Protein AF-A0A7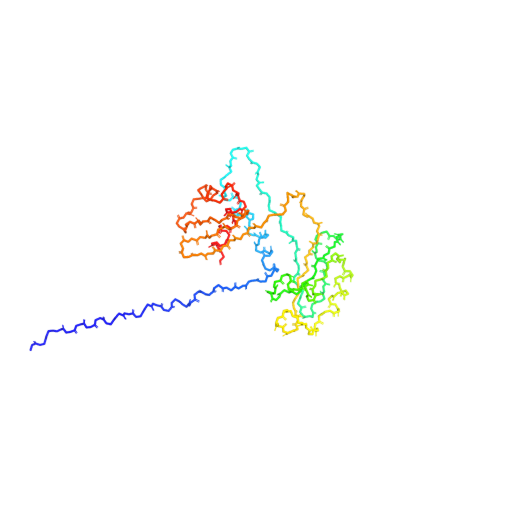R9ZWG0-F1 (afdb_monomer)

Structure (mmCIF, N/CA/C/O backbone):
data_AF-A0A7R9ZWG0-F1
#
_entry.id   AF-A0A7R9ZWG0-F1
#
loop_
_atom_site.group_PDB
_atom_site.id
_atom_site.type_symbol
_atom_site.label_atom_id
_atom_site.label_alt_id
_atom_site.label_comp_id
_atom_site.label_asym_id
_atom_site.label_entity_id
_atom_site.label_seq_id
_atom_site.pdbx_PDB_ins_code
_atom_site.Cartn_x
_atom_site.Cartn_y
_atom_site.Cartn_z
_atom_site.occupancy
_atom_site.B_iso_or_equiv
_atom_site.auth_seq_id
_atom_site.auth_comp_id
_atom_site.auth_asym_id
_atom_site.auth_atom_id
_atom_site.pdbx_PDB_model_num
ATOM 1 N N . LYS A 1 1 ? 19.937 -67.468 -20.397 1.00 43.00 1 LYS A N 1
ATOM 2 C CA . LYS A 1 1 ? 20.816 -66.304 -20.665 1.00 43.00 1 LYS A CA 1
ATOM 3 C C . LYS A 1 1 ? 19.899 -65.103 -20.774 1.00 43.00 1 LYS A C 1
ATOM 5 O O . LYS A 1 1 ? 19.452 -64.768 -21.861 1.00 43.00 1 LYS A O 1
ATOM 10 N N . ASP A 1 2 ? 19.556 -64.575 -19.610 1.00 42.09 2 ASP A N 1
ATOM 11 C CA . ASP A 1 2 ? 18.727 -63.395 -19.420 1.00 42.09 2 ASP A CA 1
ATOM 12 C C . ASP A 1 2 ? 19.541 -62.150 -19.767 1.00 42.09 2 ASP A C 1
ATOM 14 O O . ASP A 1 2 ? 20.680 -62.008 -19.320 1.00 42.09 2 ASP A O 1
ATOM 18 N N . LEU A 1 3 ? 18.978 -61.269 -20.590 1.00 41.22 3 LEU A N 1
ATOM 19 C CA . LEU A 1 3 ? 19.559 -59.968 -20.904 1.00 41.22 3 LEU A CA 1
ATOM 20 C C . LEU A 1 3 ? 18.495 -58.889 -20.671 1.00 41.22 3 LEU A C 1
ATOM 22 O O . LEU A 1 3 ? 17.628 -58.656 -21.503 1.00 41.22 3 LEU A O 1
ATOM 26 N N . PHE A 1 4 ? 18.600 -58.295 -19.481 1.00 42.25 4 PHE A N 1
ATOM 27 C CA . PHE A 1 4 ? 18.289 -56.915 -19.098 1.00 42.25 4 PHE A CA 1
ATOM 28 C C . PHE A 1 4 ? 16.973 -56.288 -19.583 1.00 42.25 4 PHE A C 1
ATOM 30 O O . PHE A 1 4 ? 16.920 -55.586 -20.589 1.00 42.25 4 PHE A O 1
ATOM 37 N N . ALA A 1 5 ? 15.951 -56.395 -18.731 1.00 43.38 5 ALA A N 1
ATOM 38 C CA . ALA A 1 5 ? 14.972 -55.330 -18.557 1.00 43.38 5 ALA A CA 1
ATOM 39 C C . ALA A 1 5 ? 15.539 -54.314 -17.550 1.00 43.38 5 ALA A C 1
ATOM 41 O O . ALA A 1 5 ? 15.645 -54.609 -16.362 1.00 43.38 5 ALA A O 1
ATOM 42 N N . THR A 1 6 ? 15.909 -53.121 -18.008 1.00 42.53 6 THR A N 1
ATOM 43 C CA . THR A 1 6 ? 16.099 -51.959 -17.131 1.00 42.53 6 THR A CA 1
ATOM 44 C C . THR A 1 6 ? 14.905 -51.038 -17.321 1.00 42.53 6 THR A C 1
ATOM 46 O O . THR A 1 6 ? 14.912 -50.174 -18.196 1.00 42.53 6 THR A O 1
ATOM 49 N N . SER A 1 7 ? 13.852 -51.241 -16.524 1.00 40.88 7 SER A N 1
ATOM 50 C CA . SER A 1 7 ? 12.838 -50.208 -16.336 1.00 40.88 7 SER A CA 1
ATOM 51 C C . SER A 1 7 ? 13.451 -49.116 -15.462 1.00 40.88 7 SER A C 1
ATOM 53 O O . SER A 1 7 ? 13.502 -49.236 -14.239 1.00 40.88 7 SER A O 1
ATOM 55 N N . SER A 1 8 ? 13.954 -48.055 -16.080 1.00 45.69 8 SER A N 1
ATOM 56 C CA . SER A 1 8 ? 14.138 -46.793 -15.375 1.00 45.69 8 SER A CA 1
ATOM 57 C C . SER A 1 8 ? 12.746 -46.214 -15.142 1.00 45.69 8 SER A C 1
ATOM 59 O O . SER A 1 8 ? 12.155 -45.606 -16.035 1.00 45.69 8 SER A O 1
ATOM 61 N N . THR A 1 9 ? 12.187 -46.474 -13.963 1.00 48.38 9 THR A N 1
ATOM 62 C CA . THR A 1 9 ? 11.073 -45.691 -13.431 1.00 48.38 9 THR A CA 1
ATOM 63 C C . THR A 1 9 ? 11.511 -44.225 -13.479 1.00 48.38 9 THR A C 1
ATOM 65 O O . THR A 1 9 ? 12.601 -43.939 -12.980 1.00 48.38 9 THR A O 1
ATOM 68 N N . PRO A 1 10 ? 10.757 -43.303 -14.101 1.00 50.53 10 PRO A N 1
ATOM 69 C CA . PRO A 1 10 ? 11.101 -41.893 -14.013 1.00 50.53 10 PRO A CA 1
ATOM 70 C C . PRO A 1 10 ? 11.096 -41.515 -12.532 1.00 50.53 10 PRO A C 1
ATOM 72 O O . PRO A 1 10 ? 10.088 -41.710 -11.847 1.00 50.53 10 PRO A O 1
ATOM 75 N N . GLU A 1 11 ? 12.243 -41.053 -12.030 1.00 51.12 11 GLU A N 1
ATOM 76 C CA . GLU A 1 11 ? 12.319 -40.441 -10.709 1.00 51.12 11 GLU A CA 1
ATOM 77 C C . GLU A 1 11 ? 11.264 -39.340 -10.661 1.00 51.12 11 GLU A C 1
ATOM 79 O O . GLU A 1 11 ? 11.184 -38.494 -11.558 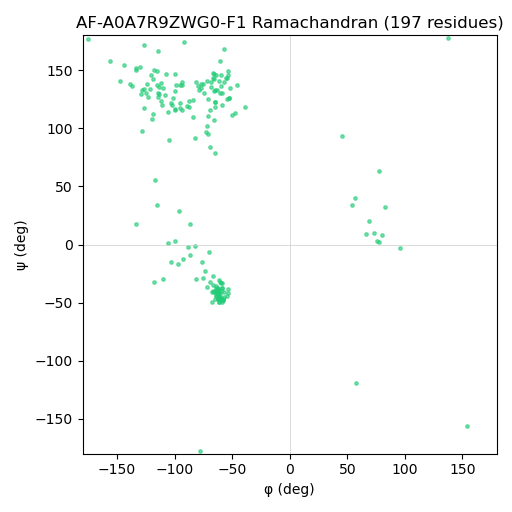1.00 51.12 11 GLU A O 1
ATOM 84 N N . ALA A 1 12 ? 10.403 -39.399 -9.645 1.00 58.12 12 ALA A N 1
ATOM 85 C CA . ALA A 1 12 ? 9.491 -38.309 -9.366 1.00 58.12 12 ALA A CA 1
ATOM 86 C C . ALA A 1 12 ? 10.320 -37.016 -9.278 1.00 58.12 12 ALA A C 1
ATOM 88 O O . ALA A 1 12 ? 11.391 -37.039 -8.658 1.00 58.12 12 ALA A O 1
ATOM 89 N N . PRO A 1 13 ? 9.877 -35.913 -9.906 1.00 59.19 13 PRO A N 1
ATOM 90 C CA . PRO A 1 13 ? 10.574 -34.646 -9.766 1.00 59.19 13 PRO A CA 1
ATOM 91 C C . PRO A 1 13 ? 10.728 -34.328 -8.271 1.00 59.19 13 PRO A C 1
ATOM 93 O O . PRO A 1 13 ? 9.850 -34.705 -7.484 1.00 59.19 13 PRO A O 1
ATOM 96 N N . PRO A 1 14 ? 11.832 -33.679 -7.861 1.00 56.34 14 PRO A N 1
ATOM 97 C CA . PRO A 1 14 ? 12.037 -33.348 -6.461 1.00 56.34 14 PRO A CA 1
ATOM 98 C C . PRO A 1 14 ? 10.829 -32.563 -5.948 1.00 56.34 14 PRO A C 1
ATOM 100 O O . PRO A 1 14 ? 10.268 -31.751 -6.687 1.00 56.34 14 PRO A O 1
ATOM 103 N N . ASP A 1 15 ? 10.441 -32.801 -4.696 1.00 59.47 15 ASP A N 1
ATOM 104 C CA . ASP A 1 15 ? 9.451 -31.992 -3.985 1.00 59.47 15 ASP A CA 1
ATOM 105 C C . ASP A 1 15 ? 10.024 -30.582 -3.790 1.00 59.47 15 ASP A C 1
ATOM 107 O 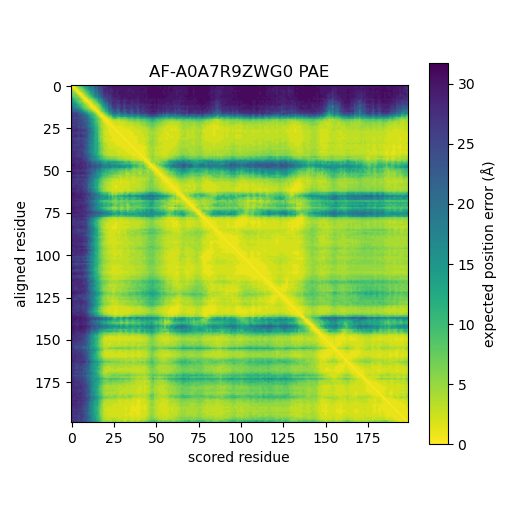O . ASP A 1 15 ? 10.588 -30.229 -2.754 1.00 59.47 15 ASP A O 1
ATOM 111 N N . TRP A 1 16 ? 9.975 -29.779 -4.852 1.00 53.84 16 TRP A N 1
ATOM 112 C CA . TRP A 1 16 ? 10.109 -28.338 -4.778 1.00 53.84 16 TRP A CA 1
ATOM 113 C C . TRP A 1 16 ? 8.842 -27.874 -4.083 1.00 53.84 16 TRP A C 1
ATOM 115 O O . TRP A 1 16 ? 7.852 -27.583 -4.755 1.00 53.84 16 TRP A O 1
ATOM 125 N N . GLY A 1 17 ? 8.855 -27.916 -2.745 1.00 54.31 17 GLY A N 1
ATOM 126 C CA . GLY A 1 17 ? 7.721 -27.537 -1.914 1.00 54.31 17 GLY A CA 1
ATOM 127 C C . GLY A 1 17 ? 7.043 -26.324 -2.532 1.00 54.31 17 GLY A C 1
ATOM 128 O O . GLY A 1 17 ? 7.707 -25.316 -2.779 1.00 54.31 17 GLY A O 1
ATOM 129 N N . ALA A 1 18 ? 5.774 -26.490 -2.914 1.00 60.28 18 ALA A N 1
ATOM 130 C CA . ALA A 1 18 ? 5.083 -25.557 -3.790 1.00 60.28 18 ALA A CA 1
ATOM 131 C C . ALA A 1 18 ? 5.307 -24.118 -3.307 1.00 60.28 18 ALA A C 1
ATOM 133 O O . ALA A 1 18 ? 4.857 -23.748 -2.219 1.00 60.28 18 ALA A O 1
ATOM 134 N N . MET A 1 19 ? 6.031 -23.316 -4.095 1.00 63.34 19 MET A N 1
ATOM 135 C CA . MET A 1 19 ? 6.189 -21.899 -3.791 1.00 63.34 19 MET A CA 1
ATOM 136 C C . MET A 1 19 ? 4.812 -21.254 -3.926 1.00 63.34 19 MET A C 1
ATOM 138 O O . MET A 1 19 ? 4.273 -21.128 -5.024 1.00 63.34 19 MET A O 1
ATOM 142 N N . ALA A 1 20 ? 4.217 -20.909 -2.789 1.00 78.81 20 ALA A N 1
ATOM 143 C CA . ALA A 1 20 ? 2.935 -20.233 -2.726 1.00 78.81 20 ALA A CA 1
ATOM 144 C C . ALA A 1 20 ? 3.174 -18.752 -2.437 1.00 78.81 20 ALA A C 1
ATOM 146 O O . ALA A 1 20 ? 3.733 -18.405 -1.394 1.00 78.81 20 ALA A O 1
ATOM 147 N N . VAL A 1 21 ? 2.720 -17.889 -3.345 1.00 84.19 21 VAL A N 1
ATOM 148 C CA . VAL A 1 21 ? 2.654 -16.445 -3.103 1.00 84.19 21 VAL A CA 1
ATOM 149 C C . VAL A 1 21 ? 1.627 -16.195 -2.002 1.00 84.19 21 VAL A C 1
ATOM 151 O O . VAL A 1 21 ? 0.526 -16.750 -2.034 1.00 84.19 21 VAL A O 1
ATOM 154 N N . ARG A 1 22 ? 1.993 -15.381 -1.010 1.00 88.50 22 ARG A N 1
ATOM 155 C CA . ARG A 1 22 ? 1.111 -14.991 0.093 1.00 88.50 22 ARG A CA 1
ATOM 156 C C . ARG A 1 22 ? 0.910 -13.489 0.078 1.00 88.50 22 ARG A C 1
ATOM 158 O O . ARG A 1 22 ? 1.838 -12.737 -0.202 1.00 88.50 22 ARG A O 1
ATOM 165 N N . GLU A 1 23 ? -0.306 -13.073 0.396 1.00 89.81 23 GLU A N 1
ATOM 166 C CA . GLU A 1 23 ? -0.620 -11.664 0.587 1.00 89.81 23 GLU A CA 1
ATOM 167 C C . GLU A 1 23 ? 0.104 -11.106 1.819 1.00 89.81 23 GLU A C 1
ATOM 169 O O . GLU A 1 23 ? 0.334 -11.814 2.805 1.00 89.81 23 GLU A O 1
ATOM 174 N N . VAL A 1 24 ? 0.454 -9.824 1.748 1.00 92.19 24 VAL A N 1
ATOM 175 C CA . VAL A 1 24 ? 1.144 -9.082 2.806 1.00 92.19 24 VAL A CA 1
ATOM 176 C C . VAL A 1 24 ? 0.274 -7.930 3.290 1.00 92.19 24 VAL A C 1
ATOM 178 O O . VAL A 1 24 ? -0.535 -7.385 2.537 1.00 92.19 24 VAL A O 1
ATOM 181 N N . SER A 1 25 ? 0.438 -7.565 4.561 1.00 93.19 25 SER A N 1
ATOM 182 C CA . SER A 1 25 ? -0.328 -6.491 5.194 1.00 93.19 25 SER A CA 1
ATOM 183 C C . SER A 1 25 ? -0.114 -5.145 4.488 1.00 93.19 25 SER A C 1
ATOM 185 O O . SER A 1 25 ? 0.895 -4.916 3.810 1.00 93.19 25 SER A O 1
ATOM 187 N N . GLY A 1 26 ? -1.058 -4.220 4.649 1.00 92.00 26 GLY A N 1
ATOM 188 C CA . GLY A 1 26 ? -0.920 -2.855 4.156 1.00 92.00 26 GLY A CA 1
ATOM 189 C C . GLY A 1 26 ? 0.250 -2.126 4.816 1.00 92.00 26 GLY A C 1
ATOM 190 O O . GLY A 1 26 ? 0.975 -1.406 4.129 1.00 92.00 26 GLY A O 1
ATOM 191 N N . HIS A 1 27 ? 0.476 -2.340 6.116 1.00 93.56 27 HIS A N 1
ATOM 192 C CA . HIS A 1 27 ? 1.637 -1.801 6.821 1.00 93.56 27 HIS A CA 1
ATOM 193 C C . HIS A 1 27 ? 2.959 -2.320 6.239 1.00 93.56 27 HIS A C 1
ATOM 195 O O . HIS A 1 27 ? 3.838 -1.520 5.911 1.00 93.56 27 HIS A O 1
ATOM 201 N N . ASP A 1 28 ? 3.093 -3.637 6.047 1.00 93.44 28 ASP A N 1
ATOM 202 C CA . ASP A 1 28 ? 4.303 -4.221 5.459 1.00 93.44 28 ASP A CA 1
ATOM 203 C C . ASP A 1 28 ? 4.506 -3.774 4.018 1.00 93.44 28 ASP A C 1
ATOM 205 O O . ASP A 1 28 ? 5.633 -3.487 3.630 1.00 93.44 28 ASP A O 1
ATOM 209 N N . SER A 1 29 ? 3.430 -3.643 3.243 1.00 92.88 29 SER A N 1
ATOM 210 C CA . SER A 1 29 ? 3.499 -3.127 1.874 1.00 92.88 29 SER A CA 1
ATOM 211 C C . SER A 1 29 ? 4.106 -1.721 1.839 1.00 92.88 29 SER A C 1
ATOM 213 O O . SER A 1 29 ? 5.025 -1.458 1.065 1.00 92.88 29 SER A O 1
ATOM 215 N N . LEU A 1 30 ? 3.640 -0.816 2.709 1.00 92.75 30 LEU A N 1
ATOM 216 C CA . LEU A 1 30 ? 4.183 0.542 2.815 1.00 92.75 30 LEU A CA 1
ATOM 217 C C . LEU A 1 30 ? 5.641 0.542 3.284 1.00 92.75 30 LEU A C 1
ATOM 219 O O . LEU A 1 30 ? 6.456 1.289 2.741 1.00 92.75 30 LEU A O 1
ATOM 223 N N . ARG A 1 31 ? 5.979 -0.311 4.258 1.00 92.56 31 ARG A N 1
ATOM 224 C CA . ARG A 1 31 ? 7.349 -0.473 4.753 1.00 92.56 31 ARG A CA 1
ATOM 225 C C . ARG A 1 31 ? 8.285 -0.962 3.646 1.00 92.56 31 ARG A C 1
ATOM 227 O O . ARG A 1 31 ? 9.306 -0.333 3.413 1.00 92.56 31 ARG A O 1
ATOM 234 N N . ILE A 1 32 ? 7.912 -2.017 2.921 1.00 93.81 32 ILE A N 1
ATOM 235 C CA . ILE A 1 32 ? 8.697 -2.576 1.811 1.00 93.81 32 ILE A CA 1
ATOM 236 C C . ILE A 1 32 ? 8.941 -1.517 0.732 1.00 93.81 32 ILE A C 1
ATOM 238 O O . ILE A 1 32 ? 10.075 -1.338 0.289 1.00 93.81 32 ILE A O 1
ATOM 242 N N . LEU A 1 33 ? 7.897 -0.783 0.331 1.00 93.12 33 LEU A N 1
ATOM 243 C CA . LEU A 1 33 ? 8.028 0.282 -0.665 1.00 93.12 33 LEU A CA 1
ATOM 244 C C . LEU A 1 33 ? 8.981 1.382 -0.193 1.00 93.12 33 LEU A C 1
ATOM 246 O O . LEU A 1 33 ? 9.853 1.800 -0.949 1.00 93.12 33 LEU A O 1
ATOM 250 N N . ARG A 1 34 ? 8.838 1.840 1.051 1.00 91.25 34 ARG A N 1
ATOM 251 C CA . ARG A 1 34 ? 9.689 2.890 1.620 1.00 91.25 34 ARG A CA 1
ATOM 252 C C . ARG A 1 34 ? 11.151 2.454 1.737 1.00 91.25 34 ARG A C 1
ATOM 254 O O . ARG A 1 34 ? 12.035 3.236 1.403 1.00 91.25 34 ARG A O 1
ATOM 261 N N . ASP A 1 35 ? 11.389 1.229 2.197 1.00 91.75 35 ASP A N 1
ATOM 262 C CA . ASP A 1 35 ? 12.724 0.744 2.550 1.00 91.75 35 ASP A CA 1
ATOM 263 C C . ASP A 1 35 ? 13.524 0.286 1.316 1.00 91.75 35 ASP A C 1
ATOM 265 O O . ASP A 1 35 ? 14.750 0.386 1.314 1.00 91.75 35 ASP A O 1
ATOM 269 N N . HIS A 1 36 ? 12.854 -0.200 0.260 1.00 93.44 36 HIS A N 1
ATOM 270 C CA . HIS A 1 36 ? 13.527 -0.850 -0.874 1.00 93.44 36 HIS A CA 1
ATOM 271 C C . HIS A 1 36 ? 13.356 -0.150 -2.226 1.00 93.44 36 HIS A C 1
ATOM 273 O O . HIS A 1 36 ? 14.273 -0.200 -3.047 1.00 93.44 36 HIS A O 1
ATOM 279 N N . LEU A 1 37 ? 12.224 0.515 -2.494 1.00 92.69 37 LEU A N 1
ATOM 280 C CA . LEU A 1 37 ? 11.986 1.129 -3.809 1.00 92.69 37 LEU A CA 1
ATOM 281 C C . LEU A 1 37 ? 13.044 2.184 -4.202 1.00 92.69 37 LEU A C 1
ATOM 283 O O . LEU A 1 37 ? 13.428 2.197 -5.375 1.00 92.69 37 LEU A O 1
ATOM 287 N N . PRO A 1 38 ? 13.573 3.026 -3.283 1.00 91.50 38 PRO A N 1
ATOM 288 C CA . PRO A 1 38 ? 14.643 3.969 -3.619 1.00 91.50 38 PRO A CA 1
ATOM 289 C C . PRO A 1 38 ? 15.894 3.294 -4.199 1.00 91.50 38 PRO A C 1
ATOM 291 O O . PRO A 1 38 ? 16.438 3.772 -5.190 1.00 91.50 38 PRO A O 1
ATOM 294 N N . THR A 1 39 ? 16.303 2.142 -3.657 1.00 91.00 39 THR A N 1
ATOM 295 C CA . THR A 1 39 ? 17.472 1.395 -4.147 1.00 91.00 39 THR A CA 1
ATOM 296 C C . THR A 1 39 ? 17.282 0.915 -5.584 1.00 91.00 39 THR A C 1
ATOM 298 O O . THR A 1 39 ? 18.207 0.998 -6.388 1.00 91.00 39 THR A O 1
ATOM 301 N N . PHE A 1 40 ? 16.084 0.448 -5.945 1.00 90.56 40 PHE A N 1
ATOM 302 C CA . PHE A 1 40 ? 15.803 0.031 -7.322 1.00 90.56 40 PHE A CA 1
ATOM 303 C C . PHE A 1 40 ? 15.762 1.209 -8.295 1.00 90.56 40 PHE A C 1
ATOM 305 O O . PHE A 1 40 ? 16.176 1.062 -9.440 1.00 90.56 40 PHE A O 1
ATOM 312 N N . LEU A 1 41 ? 15.325 2.391 -7.853 1.00 90.19 41 LEU A N 1
ATOM 313 C CA . LEU A 1 41 ? 15.375 3.598 -8.681 1.00 90.19 41 LEU A CA 1
ATOM 314 C C . LEU A 1 41 ? 16.804 4.062 -8.965 1.00 90.19 41 LEU A C 1
ATOM 316 O O . LEU A 1 41 ? 17.081 4.543 -10.061 1.00 90.19 41 LEU A O 1
ATOM 320 N N . GLU A 1 42 ? 17.719 3.901 -8.012 1.00 87.69 42 GLU A N 1
ATOM 321 C CA . GLU A 1 42 ? 19.135 4.235 -8.200 1.00 87.69 42 GLU A CA 1
ATOM 322 C C . GLU A 1 42 ? 19.834 3.332 -9.224 1.00 87.69 42 GLU A C 1
ATOM 324 O O . GLU A 1 42 ? 20.785 3.770 -9.871 1.00 87.69 42 GLU A O 1
ATOM 329 N N . GLN A 1 43 ? 19.353 2.098 -9.400 1.00 83.81 43 GLN A N 1
ATOM 330 C CA . GLN A 1 43 ? 19.893 1.135 -10.366 1.00 83.81 43 GLN A CA 1
ATOM 331 C C . GLN A 1 43 ? 19.476 1.430 -11.813 1.00 83.81 43 GLN A C 1
ATOM 333 O O . GLN A 1 43 ? 20.062 0.875 -12.745 1.00 83.81 43 GLN A O 1
ATOM 338 N N . LEU A 1 44 ? 18.468 2.280 -12.027 1.00 85.81 44 LEU A N 1
ATOM 339 C CA . LEU A 1 44 ? 17.994 2.593 -13.369 1.00 85.81 44 LEU A CA 1
ATOM 340 C C . LEU A 1 44 ? 18.911 3.617 -14.061 1.00 85.81 44 LEU A C 1
ATOM 342 O O . LEU A 1 44 ? 19.291 4.628 -13.461 1.00 85.81 44 LEU A O 1
ATOM 346 N N . PRO A 1 45 ? 19.248 3.405 -15.346 1.00 79.56 45 PRO A N 1
ATOM 347 C CA . PRO A 1 45 ? 20.069 4.328 -16.106 1.00 79.56 45 PRO A CA 1
ATOM 348 C C . PRO A 1 45 ? 19.330 5.652 -16.271 1.00 79.56 45 PRO A C 1
ATOM 350 O O . PRO A 1 45 ? 18.224 5.722 -16.816 1.00 79.56 45 PRO A O 1
ATOM 353 N N . ARG A 1 46 ? 19.973 6.725 -15.816 1.00 73.75 46 ARG A N 1
ATOM 354 C CA . ARG A 1 46 ? 19.445 8.081 -15.946 1.00 73.75 46 ARG A CA 1
ATOM 355 C C . ARG A 1 46 ? 19.605 8.548 -17.385 1.00 73.75 46 ARG A C 1
ATOM 357 O O . ARG A 1 46 ? 20.641 8.322 -18.003 1.00 73.75 46 ARG A O 1
ATOM 364 N N . ALA A 1 47 ? 18.581 9.207 -17.917 1.00 67.44 47 ALA A N 1
ATOM 365 C CA . ALA A 1 47 ? 18.782 10.015 -19.113 1.00 67.44 47 ALA A CA 1
ATOM 366 C C . ALA A 1 47 ? 19.697 11.202 -18.765 1.00 67.44 47 ALA A C 1
ATOM 368 O O . ALA A 1 47 ? 19.605 11.749 -17.662 1.00 67.44 47 ALA A O 1
ATOM 369 N N . ASP A 1 48 ? 20.570 11.598 -19.691 1.00 69.88 48 ASP A N 1
ATOM 370 C CA . ASP A 1 48 ? 21.483 12.722 -19.479 1.00 69.88 48 ASP A CA 1
ATOM 371 C C . ASP A 1 48 ? 20.708 13.989 -19.087 1.00 69.88 48 ASP A C 1
ATOM 373 O O . ASP A 1 48 ? 19.775 14.411 -19.771 1.00 69.88 48 ASP A O 1
ATOM 377 N N . GLY A 1 49 ? 21.082 14.589 -17.953 1.00 65.31 49 GLY A N 1
ATOM 378 C CA . GLY A 1 49 ? 20.452 15.807 -17.434 1.00 65.31 49 GLY A CA 1
ATOM 379 C C . GLY A 1 49 ? 19.094 15.617 -16.743 1.00 65.31 49 GLY A C 1
ATOM 380 O O . GLY A 1 49 ? 18.514 16.608 -16.301 1.00 65.31 49 GLY A O 1
ATOM 381 N N . ALA A 1 50 ? 18.585 14.387 -16.606 1.00 73.62 50 ALA A N 1
ATOM 382 C CA . ALA A 1 50 ? 17.353 14.125 -15.862 1.00 73.62 50 ALA A CA 1
ATOM 383 C C . ALA A 1 50 ? 17.582 14.165 -14.340 1.00 73.62 50 ALA A C 1
ATOM 385 O O . ALA A 1 50 ? 18.563 13.625 -13.820 1.00 73.62 50 ALA A O 1
ATOM 386 N N . ALA A 1 51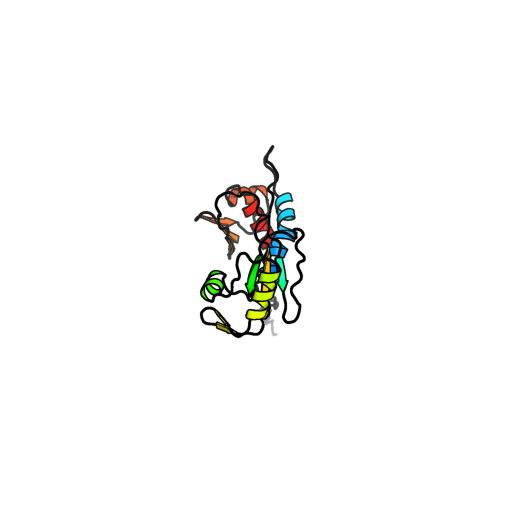 ? 16.649 14.788 -13.612 1.00 73.12 51 ALA A N 1
ATOM 387 C CA . ALA A 1 51 ? 16.619 14.725 -12.154 1.00 73.12 51 ALA A CA 1
ATOM 388 C C . ALA A 1 51 ? 16.332 13.289 -11.687 1.00 73.12 51 ALA A C 1
ATOM 390 O O . ALA A 1 51 ? 15.587 12.557 -12.338 1.00 73.12 51 ALA A O 1
ATOM 391 N N . ALA A 1 52 ? 16.909 12.890 -10.552 1.00 73.19 52 ALA A N 1
ATOM 392 C CA . ALA A 1 52 ? 16.619 11.585 -9.971 1.00 73.19 52 ALA A CA 1
ATOM 393 C C . ALA A 1 52 ? 15.139 11.521 -9.540 1.00 73.19 52 ALA A C 1
ATOM 395 O O . ALA A 1 52 ? 14.672 12.456 -8.880 1.00 73.19 52 ALA A O 1
ATOM 396 N N . PRO A 1 53 ? 14.402 10.449 -9.881 1.00 76.12 53 PRO A N 1
ATOM 397 C CA . PRO A 1 53 ? 13.046 10.268 -9.388 1.00 76.12 53 PRO A CA 1
ATOM 398 C C . PRO A 1 53 ? 13.070 10.135 -7.864 1.00 76.12 53 PRO A C 1
ATOM 400 O O . PRO A 1 53 ? 13.856 9.373 -7.303 1.00 76.12 53 PRO A O 1
ATOM 403 N N . THR A 1 54 ? 12.192 10.868 -7.191 1.00 76.56 54 THR A N 1
ATOM 404 C CA . THR A 1 54 ? 11.959 10.726 -5.756 1.00 76.56 54 THR A CA 1
ATOM 405 C C . THR A 1 54 ? 10.713 9.887 -5.522 1.00 76.56 54 THR A C 1
ATOM 407 O O . THR A 1 54 ? 9.660 10.112 -6.119 1.00 76.56 54 THR A O 1
ATOM 410 N N . VAL A 1 55 ? 10.833 8.901 -4.636 1.00 83.00 55 VAL A N 1
ATOM 411 C CA . VAL A 1 55 ? 9.692 8.141 -4.128 1.00 83.00 55 VAL A CA 1
ATOM 412 C C . VAL A 1 55 ? 9.287 8.699 -2.787 1.00 83.00 55 VAL A C 1
ATOM 414 O O . VAL A 1 55 ? 10.117 8.971 -1.924 1.00 83.00 55 VAL A O 1
ATOM 417 N N . TRP A 1 56 ? 7.981 8.823 -2.622 1.00 85.56 56 TRP A N 1
ATOM 418 C CA . TRP A 1 56 ? 7.365 9.116 -1.350 1.00 85.56 56 TRP A CA 1
ATOM 419 C C . TRP A 1 56 ? 6.368 8.006 -1.030 1.00 85.56 56 TRP A C 1
ATOM 421 O O . TRP A 1 56 ? 5.496 7.693 -1.843 1.00 85.56 56 TRP A O 1
ATOM 431 N N . ALA A 1 57 ? 6.503 7.424 0.156 1.00 87.94 57 ALA A N 1
ATOM 432 C CA . ALA A 1 57 ? 5.532 6.521 0.751 1.00 87.94 57 ALA A CA 1
ATOM 433 C C . ALA A 1 57 ? 5.150 7.091 2.125 1.00 87.94 57 ALA A C 1
ATOM 435 O O . ALA A 1 57 ? 6.036 7.581 2.830 1.00 87.94 57 ALA A O 1
ATOM 436 N N . PRO A 1 58 ? 3.863 7.063 2.509 1.00 88.50 58 PRO A N 1
ATOM 437 C CA . PRO A 1 58 ? 3.444 7.583 3.801 1.00 88.50 58 PRO A CA 1
ATOM 438 C C . PRO A 1 58 ? 4.061 6.777 4.947 1.00 88.50 58 PRO A C 1
ATOM 440 O O . PRO A 1 58 ? 4.215 5.554 4.859 1.00 88.50 58 PRO A O 1
ATOM 443 N N . GLU A 1 59 ? 4.365 7.458 6.051 1.00 90.19 59 GLU A N 1
ATOM 444 C CA . GLU A 1 59 ? 4.694 6.777 7.297 1.00 90.19 59 GLU A CA 1
ATOM 445 C C . GLU A 1 59 ? 3.468 6.024 7.820 1.00 90.19 59 GLU A C 1
ATOM 447 O O . GLU A 1 59 ? 2.325 6.482 7.713 1.00 90.19 59 GLU A O 1
ATOM 452 N N . SER A 1 60 ? 3.706 4.848 8.395 1.00 91.62 60 SER A N 1
ATOM 453 C CA . SER A 1 60 ? 2.654 4.059 9.022 1.00 91.62 60 SER A CA 1
ATOM 454 C C . SER A 1 60 ? 3.152 3.332 10.262 1.00 91.62 60 SER A C 1
ATOM 456 O O . SER A 1 60 ? 4.338 3.018 10.383 1.00 91.62 60 SER A O 1
ATOM 458 N N . VAL A 1 61 ? 2.219 3.051 11.166 1.00 92.31 61 VAL A N 1
ATOM 459 C CA . VAL A 1 61 ? 2.442 2.327 12.418 1.00 92.31 61 VAL A CA 1
ATOM 460 C C . VAL A 1 61 ? 1.421 1.203 12.519 1.00 92.31 61 VAL A C 1
ATOM 462 O O . VAL A 1 61 ? 0.218 1.433 12.370 1.00 92.31 61 VAL A O 1
ATOM 465 N N . ALA A 1 62 ? 1.900 -0.009 12.791 1.00 92.56 62 ALA A N 1
ATOM 466 C CA . ALA A 1 62 ? 1.044 -1.130 13.150 1.00 92.56 62 ALA A CA 1
ATOM 467 C C . ALA A 1 62 ? 0.628 -1.032 14.623 1.00 92.56 62 ALA A C 1
ATOM 469 O O . ALA A 1 62 ? 1.458 -0.834 15.511 1.00 92.56 62 ALA A O 1
ATOM 470 N N . VAL A 1 63 ? -0.663 -1.214 14.885 1.00 92.69 63 VAL A N 1
ATOM 471 C CA . VAL A 1 63 ? -1.252 -1.223 16.225 1.00 92.69 63 VAL A CA 1
ATOM 472 C C . VAL A 1 63 ? -1.878 -2.591 16.465 1.00 92.69 63 VAL A C 1
ATOM 474 O O . VAL A 1 63 ? -2.849 -2.969 15.809 1.00 92.69 63 VAL A O 1
ATOM 477 N N . GLY A 1 64 ? -1.285 -3.345 17.391 1.00 87.12 64 GLY A N 1
ATOM 478 C CA . GLY A 1 64 ? -1.723 -4.691 17.758 1.00 87.12 64 GLY A CA 1
ATOM 479 C C . GLY A 1 64 ? -2.711 -4.724 18.930 1.00 87.12 64 GLY A C 1
ATOM 480 O O . GLY A 1 64 ? -2.959 -3.705 19.585 1.00 87.12 64 GLY A O 1
ATOM 481 N N . PRO A 1 65 ? -3.248 -5.913 19.252 1.00 72.56 65 PRO A N 1
ATOM 482 C CA . PRO A 1 65 ? -4.215 -6.072 20.326 1.00 72.56 65 PRO A CA 1
ATOM 483 C C . PRO A 1 65 ? -3.516 -5.878 21.679 1.00 72.56 65 PRO A C 1
ATOM 485 O O . PRO A 1 65 ? -2.693 -6.691 22.091 1.00 72.56 65 PRO A O 1
ATOM 488 N N . GLY A 1 66 ? -3.832 -4.783 22.373 1.00 72.25 66 GLY A N 1
ATOM 489 C CA . GLY A 1 66 ? -3.303 -4.482 23.710 1.00 72.25 66 GLY A CA 1
ATOM 490 C C . GLY A 1 66 ? -2.081 -3.560 23.748 1.00 72.25 66 GLY A C 1
ATOM 491 O O . GLY A 1 66 ? -1.665 -3.170 24.837 1.00 72.25 66 GLY A O 1
ATOM 492 N N . ALA A 1 67 ? -1.543 -3.154 22.595 1.00 76.81 67 ALA A N 1
ATOM 493 C CA . ALA A 1 67 ? -0.571 -2.068 22.532 1.00 76.81 67 ALA A CA 1
ATOM 494 C C . ALA A 1 67 ? -1.327 -0.732 22.414 1.00 76.81 67 ALA A C 1
ATOM 496 O O . ALA A 1 67 ? -2.065 -0.551 21.442 1.00 76.81 67 ALA A O 1
ATOM 497 N N . PRO A 1 68 ? -1.199 0.205 23.375 1.00 79.88 68 PRO A N 1
ATOM 498 C CA . PRO A 1 68 ? -1.757 1.536 23.189 1.00 79.88 68 PRO A CA 1
ATOM 499 C C . PRO A 1 68 ? -1.083 2.193 21.984 1.00 79.88 68 PRO A C 1
ATOM 501 O O . PRO A 1 68 ? 0.125 2.053 21.783 1.00 79.88 68 PRO A O 1
ATOM 504 N N . PHE A 1 69 ? -1.866 2.912 21.183 1.00 86.06 69 PHE A N 1
ATOM 505 C CA . PHE A 1 69 ? -1.305 3.736 20.122 1.00 86.06 69 PHE A CA 1
ATOM 506 C C . PHE A 1 69 ? -0.361 4.779 20.729 1.00 86.06 69 PHE A C 1
ATOM 508 O O . PHE A 1 69 ? -0.672 5.396 21.749 1.00 86.06 69 PHE A O 1
ATOM 515 N N . SER A 1 70 ? 0.795 4.954 20.098 1.00 83.81 70 SER A N 1
ATOM 516 C CA . SER A 1 70 ? 1.763 5.987 20.436 1.00 83.81 70 SER A CA 1
ATOM 517 C C . SER A 1 70 ? 2.108 6.747 19.168 1.00 83.81 70 SER A C 1
ATOM 519 O O . SER A 1 70 ? 2.372 6.136 18.130 1.00 83.81 70 SER A O 1
ATOM 521 N N . TRP A 1 71 ? 2.098 8.076 19.247 1.00 82.25 71 TRP A N 1
ATOM 522 C CA . TRP A 1 71 ? 2.487 8.916 18.127 1.00 82.25 71 TRP A CA 1
ATOM 523 C C . TRP A 1 71 ? 3.999 8.851 17.909 1.00 82.25 71 TRP A C 1
ATOM 525 O O . TRP A 1 71 ? 4.782 9.478 18.625 1.00 82.25 71 TRP A O 1
ATOM 535 N N . THR A 1 72 ? 4.416 8.080 16.908 1.00 83.06 72 THR A N 1
ATOM 536 C CA . THR A 1 72 ? 5.830 7.923 16.534 1.00 83.06 72 THR A CA 1
ATOM 537 C C . THR A 1 72 ? 6.195 8.658 15.249 1.00 83.06 72 THR A C 1
ATOM 539 O O . THR A 1 72 ? 7.339 8.559 14.814 1.00 83.06 72 THR A O 1
ATOM 542 N N . PHE A 1 73 ? 5.244 9.360 14.626 1.00 83.19 73 PHE A N 1
ATOM 543 C CA . PHE A 1 73 ? 5.496 10.097 13.391 1.00 83.19 73 PHE A CA 1
ATOM 544 C C . PHE A 1 73 ? 6.426 11.283 13.650 1.00 83.19 73 PHE A C 1
ATOM 546 O O . PHE A 1 73 ? 6.318 11.954 14.683 1.00 83.19 73 PHE A O 1
ATOM 553 N N . ALA A 1 74 ? 7.354 11.523 12.719 1.00 75.12 74 ALA A N 1
ATOM 554 C CA . ALA A 1 74 ? 8.364 12.570 12.866 1.00 75.12 74 ALA A CA 1
ATOM 555 C C . ALA A 1 74 ? 7.735 13.970 12.956 1.00 75.12 74 ALA A C 1
ATOM 557 O O . ALA A 1 74 ? 8.175 14.790 13.768 1.00 75.12 74 ALA A O 1
ATOM 558 N N . ASP A 1 75 ? 6.679 14.221 12.174 1.00 71.31 75 ASP A N 1
ATOM 559 C CA . ASP A 1 75 ? 5.828 15.391 12.370 1.00 71.31 75 ASP A CA 1
ATOM 560 C C . ASP A 1 75 ? 4.760 15.104 13.435 1.00 71.31 75 ASP A C 1
ATOM 562 O O . ASP A 1 75 ? 3.990 14.143 13.356 1.00 71.31 75 ASP A O 1
ATOM 566 N N . LYS A 1 76 ? 4.741 15.956 14.462 1.00 70.06 76 LYS A N 1
ATOM 567 C CA . LYS A 1 76 ? 3.759 15.925 15.553 1.00 70.06 76 LYS A CA 1
ATOM 568 C C . LYS A 1 76 ? 2.488 16.701 15.219 1.00 70.06 76 LYS A C 1
ATOM 570 O O . LYS A 1 76 ? 1.529 16.646 15.982 1.00 70.06 76 LYS A O 1
ATOM 575 N N . ALA A 1 77 ? 2.487 17.438 14.114 1.00 68.94 77 ALA A N 1
ATOM 576 C CA . ALA A 1 77 ? 1.302 18.023 13.525 1.00 68.94 77 ALA A CA 1
ATOM 577 C C . ALA A 1 77 ? 0.821 17.143 12.360 1.00 68.94 77 ALA A C 1
ATOM 579 O O . ALA A 1 77 ? 1.604 16.503 11.664 1.00 68.94 77 ALA A O 1
ATOM 580 N N . GLY A 1 78 ? -0.492 17.092 12.155 1.00 81.56 78 GLY A N 1
ATOM 581 C CA . GLY A 1 78 ? -1.086 16.381 11.027 1.00 81.56 78 GLY A CA 1
ATOM 582 C C . GLY A 1 78 ? -2.311 15.573 11.411 1.00 81.56 78 GLY A C 1
ATOM 583 O O . GLY A 1 78 ? -2.725 15.529 12.570 1.00 81.56 78 GLY A O 1
ATOM 584 N N . THR A 1 79 ? -2.898 14.946 10.401 1.00 90.62 79 THR A N 1
ATOM 585 C CA . THR A 1 79 ? -3.996 14.004 10.586 1.00 90.62 79 THR A CA 1
ATOM 586 C C . THR A 1 79 ? -3.556 12.606 10.184 1.00 90.62 79 THR A C 1
ATOM 588 O O . THR A 1 79 ? -2.501 12.430 9.587 1.00 90.62 79 THR A O 1
ATOM 591 N N . CYS A 1 80 ? -4.327 11.595 10.547 1.00 93.31 80 CYS A N 1
ATOM 592 C CA . CYS A 1 80 ? -4.066 10.202 10.247 1.00 93.31 80 CYS A CA 1
ATOM 593 C C . CYS A 1 80 ? -5.327 9.520 9.731 1.00 93.31 80 CYS A C 1
ATOM 595 O O . CYS A 1 80 ? -6.450 9.814 10.160 1.00 93.31 80 CYS A O 1
ATOM 597 N N . THR A 1 81 ? -5.099 8.519 8.890 1.00 94.81 81 THR A N 1
ATOM 598 C CA . THR A 1 81 ? -6.090 7.522 8.518 1.00 94.81 81 THR A CA 1
ATOM 599 C C . THR A 1 81 ? -5.823 6.235 9.298 1.00 94.81 81 THR A C 1
ATOM 601 O O . THR A 1 81 ? -4.718 5.696 9.258 1.00 94.81 81 THR A O 1
ATOM 604 N N . VAL A 1 82 ? -6.833 5.716 9.996 1.00 95.88 82 VAL A N 1
ATOM 605 C CA . VAL A 1 82 ? -6.780 4.443 10.731 1.00 95.88 82 VAL A CA 1
ATOM 606 C C . VAL A 1 82 ? -7.744 3.435 10.118 1.00 95.88 82 VAL A C 1
ATOM 608 O O . VAL A 1 82 ? -8.875 3.777 9.769 1.00 95.88 82 VAL A O 1
ATOM 611 N N . ARG A 1 83 ? -7.304 2.183 9.975 1.00 95.88 83 ARG A N 1
ATOM 612 C CA . ARG A 1 83 ? -8.137 1.078 9.473 1.00 95.88 83 ARG A CA 1
ATOM 613 C C . ARG A 1 83 ? -7.621 -0.288 9.941 1.00 95.88 83 ARG A C 1
ATOM 615 O O . ARG A 1 83 ? -6.433 -0.399 10.249 1.00 95.88 83 ARG A O 1
ATOM 622 N N . PRO A 1 84 ? -8.463 -1.337 9.965 1.00 95.75 84 PRO A N 1
ATOM 623 C CA . PRO A 1 84 ? -8.008 -2.717 10.098 1.00 95.75 84 PRO A CA 1
ATOM 624 C C . PRO A 1 84 ? -6.987 -3.098 9.023 1.00 95.75 84 PRO A C 1
ATOM 626 O O . PRO A 1 84 ? -7.133 -2.694 7.870 1.00 95.75 84 PRO A O 1
ATOM 629 N N . ASP A 1 85 ? -5.995 -3.909 9.393 1.00 94.88 85 ASP A N 1
ATOM 630 C CA . ASP A 1 85 ? -4.952 -4.388 8.475 1.00 94.88 85 ASP A CA 1
ATOM 631 C C . ASP A 1 85 ? -4.980 -5.917 8.317 1.00 94.88 85 ASP A C 1
ATOM 633 O O . ASP A 1 85 ? -4.013 -6.622 8.593 1.00 94.88 85 ASP A O 1
ATOM 637 N N . HIS A 1 86 ? -6.146 -6.439 7.923 1.00 91.56 86 HIS A N 1
ATOM 638 C CA . HIS A 1 86 ? -6.426 -7.876 7.768 1.00 91.56 86 HIS A CA 1
ATOM 639 C C . HIS A 1 86 ? -6.709 -8.254 6.307 1.00 91.56 86 HIS A C 1
ATOM 641 O O . HIS A 1 86 ? -7.529 -9.129 6.033 1.00 91.56 86 HIS A O 1
ATOM 647 N N . LEU A 1 87 ? -6.034 -7.576 5.370 1.00 91.88 87 LEU A N 1
ATOM 648 C CA . LEU A 1 87 ? -6.087 -7.836 3.921 1.00 91.88 87 LEU A CA 1
ATOM 649 C C . LEU A 1 87 ? -7.444 -7.552 3.250 1.00 91.88 87 LEU A C 1
ATOM 651 O O . LEU A 1 87 ? -7.640 -7.861 2.077 1.00 91.88 87 LEU A O 1
ATOM 655 N N . GLN A 1 88 ? -8.399 -6.931 3.950 1.00 90.81 88 GLN A N 1
ATOM 656 C CA . GLN A 1 88 ? -9.651 -6.539 3.310 1.00 90.81 88 GLN A CA 1
ATOM 657 C C . GLN A 1 88 ? -9.430 -5.357 2.353 1.00 90.81 88 GLN A C 1
ATOM 659 O O . GLN A 1 88 ? -8.720 -4.405 2.697 1.00 90.81 88 GLN A O 1
ATOM 664 N N . PRO A 1 89 ? -10.095 -5.347 1.183 1.00 90.75 89 PRO A N 1
ATOM 665 C CA . PRO A 1 89 ? -10.048 -4.208 0.278 1.00 90.75 89 PRO A CA 1
ATOM 666 C C . PRO A 1 89 ? -10.514 -2.918 0.959 1.00 90.75 89 PRO A C 1
ATOM 668 O O . PRO A 1 89 ? -11.526 -2.906 1.667 1.00 90.75 89 PRO A O 1
ATOM 671 N N . VAL A 1 90 ? -9.827 -1.810 0.675 1.00 90.00 90 VAL A N 1
ATOM 672 C CA . VAL A 1 90 ? -10.123 -0.488 1.255 1.00 90.00 90 VAL A CA 1
ATOM 673 C C . VAL A 1 90 ? -11.585 -0.091 1.054 1.00 90.00 90 VAL A C 1
ATOM 675 O O . VAL A 1 90 ? -12.225 0.371 1.994 1.00 90.00 90 VAL A O 1
ATOM 678 N N . ASP A 1 91 ? -12.147 -0.345 -0.127 1.00 92.31 91 ASP A N 1
ATOM 679 C CA . ASP A 1 91 ? -13.543 -0.013 -0.426 1.00 92.31 91 ASP A CA 1
ATOM 680 C C . ASP A 1 91 ? -14.528 -0.794 0.451 1.00 92.31 91 ASP A C 1
ATOM 682 O O . ASP A 1 91 ? -15.541 -0.252 0.893 1.00 92.31 91 ASP A O 1
ATOM 686 N N . THR A 1 92 ? -14.213 -2.053 0.769 1.00 94.00 92 THR A N 1
ATOM 687 C CA . THR A 1 92 ? -15.053 -2.870 1.655 1.00 94.00 92 THR A CA 1
ATOM 688 C C . THR A 1 92 ? -14.964 -2.411 3.108 1.00 94.00 92 THR A C 1
ATOM 690 O O . THR A 1 92 ? -15.985 -2.377 3.794 1.00 94.00 92 THR A O 1
ATOM 693 N N . LEU A 1 93 ? -13.781 -1.983 3.564 1.00 95.00 93 LEU A N 1
ATOM 694 C CA . LEU A 1 93 ? -13.600 -1.383 4.889 1.00 95.00 93 LEU A CA 1
ATOM 695 C C . LEU A 1 93 ? -14.346 -0.049 4.991 1.00 95.00 93 LEU A C 1
ATOM 697 O O . LEU A 1 93 ? -15.014 0.207 5.991 1.00 95.00 93 LEU A O 1
ATOM 701 N N . LYS A 1 94 ? -14.295 0.769 3.933 1.00 94.69 94 LYS A N 1
ATOM 702 C CA . LYS A 1 94 ? -15.026 2.036 3.848 1.00 94.69 94 LYS A CA 1
ATOM 703 C C . LYS A 1 94 ? -16.535 1.818 3.908 1.00 94.69 94 LYS A C 1
ATOM 705 O O . LYS A 1 94 ? -17.214 2.478 4.688 1.00 94.69 94 LYS A O 1
ATOM 710 N N . ALA A 1 95 ? -17.053 0.857 3.142 1.00 94.25 95 ALA A N 1
ATOM 711 C CA . ALA A 1 95 ? -18.468 0.489 3.166 1.00 94.25 95 ALA A CA 1
ATOM 712 C C . ALA A 1 95 ? -18.926 -0.037 4.539 1.00 94.25 95 ALA A C 1
ATOM 714 O O . ALA A 1 95 ? -20.076 0.166 4.920 1.00 94.25 95 ALA A O 1
ATOM 715 N N . ALA A 1 96 ? -18.028 -0.680 5.290 1.00 94.31 96 ALA A N 1
ATOM 716 C CA . ALA A 1 96 ? -18.282 -1.153 6.648 1.00 94.31 96 ALA A CA 1
ATOM 717 C C . ALA A 1 96 ? -18.111 -0.070 7.734 1.00 94.31 96 ALA A C 1
ATOM 719 O O . ALA A 1 96 ? -18.311 -0.363 8.910 1.00 94.31 96 ALA A O 1
ATOM 720 N N . GLY A 1 97 ? -17.725 1.161 7.375 1.00 94.88 97 GLY A N 1
ATOM 721 C CA . GLY A 1 97 ? -17.451 2.228 8.344 1.00 94.88 97 GLY A CA 1
ATOM 722 C C . GLY A 1 97 ? -16.192 1.995 9.187 1.00 94.88 97 GLY A C 1
ATOM 723 O O . GLY A 1 97 ? -16.043 2.597 10.243 1.00 94.88 97 GLY A O 1
ATOM 724 N N . LEU A 1 98 ? -15.274 1.137 8.732 1.00 95.94 98 LEU A N 1
ATOM 725 C CA . LEU A 1 98 ? -14.058 0.751 9.459 1.00 95.94 98 LEU A CA 1
ATOM 726 C C . LEU A 1 98 ? -12.827 1.562 9.035 1.00 95.94 98 LEU A C 1
ATOM 728 O O . LEU A 1 98 ? -11.703 1.065 9.090 1.00 95.94 98 LEU A O 1
ATOM 732 N N . ILE A 1 99 ? -13.032 2.800 8.589 1.00 97.25 99 ILE A N 1
ATOM 733 C CA . ILE A 1 99 ? -11.949 3.736 8.285 1.00 97.25 99 ILE A CA 1
ATOM 734 C C . ILE A 1 99 ? -12.213 5.029 9.047 1.00 97.25 99 ILE A C 1
ATOM 736 O O . ILE A 1 99 ? -13.217 5.699 8.811 1.00 97.25 99 ILE A O 1
ATOM 740 N N . GLY A 1 100 ? -11.303 5.376 9.952 1.00 96.75 100 GLY A N 1
ATOM 741 C CA . GLY A 1 100 ? -11.229 6.713 10.526 1.00 96.75 100 GLY A CA 1
ATOM 742 C C . GLY A 1 100 ? -10.330 7.575 9.650 1.00 96.75 100 GLY A C 1
ATOM 743 O O . GLY A 1 100 ? -9.167 7.235 9.470 1.00 96.75 100 GLY A O 1
ATOM 744 N N . GLU A 1 101 ? -10.855 8.655 9.081 1.00 95.25 101 GLU A N 1
ATOM 745 C CA . GLU A 1 101 ? -10.116 9.571 8.202 1.00 95.25 101 GLU A CA 1
ATOM 746 C C . GLU A 1 101 ? -9.852 10.896 8.938 1.00 95.25 101 GLU A C 1
ATOM 748 O O . GLU A 1 101 ? -10.700 11.357 9.705 1.00 95.25 101 GLU A O 1
ATOM 753 N N . LYS A 1 102 ? -8.717 11.5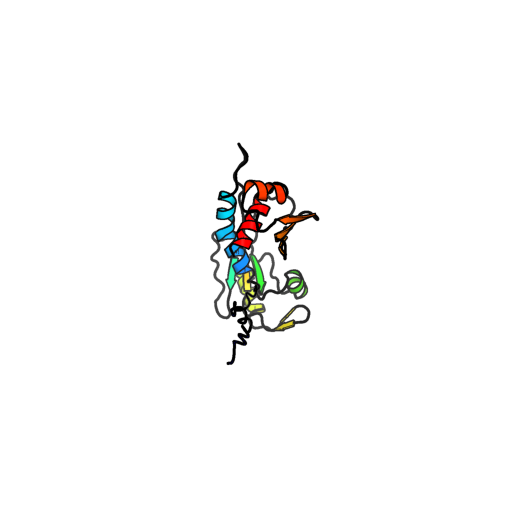48 8.656 1.00 93.06 102 LYS A N 1
ATOM 754 C CA . LYS A 1 102 ? -8.381 12.894 9.153 1.00 93.06 102 LYS A CA 1
ATOM 755 C C . LYS A 1 102 ? -8.391 13.040 10.684 1.00 93.06 102 LYS A C 1
ATOM 757 O O . LYS A 1 102 ? -8.837 14.060 11.211 1.00 93.06 102 LYS A O 1
ATOM 762 N N . LEU A 1 103 ? -7.885 12.041 11.400 1.00 93.50 103 LEU A N 1
ATOM 763 C CA . LEU A 1 103 ? -7.844 12.030 12.864 1.00 93.50 103 LEU A CA 1
ATOM 764 C C . LEU A 1 103 ? -6.519 12.577 13.404 1.00 93.50 103 LEU A C 1
ATOM 766 O O . LEU A 1 103 ? -5.460 12.211 12.910 1.00 93.50 103 LEU A O 1
ATOM 770 N N . ASP A 1 104 ? -6.553 13.404 14.444 1.00 91.69 104 ASP A N 1
ATOM 771 C CA . ASP A 1 104 ? -5.356 13.719 15.235 1.00 91.69 104 ASP A CA 1
ATOM 772 C C . ASP A 1 104 ? -5.026 12.575 16.220 1.00 91.69 104 ASP A C 1
ATOM 774 O O . ASP A 1 104 ? -5.702 11.543 16.253 1.00 91.69 104 ASP A O 1
ATOM 778 N N . GLU A 1 105 ? -3.984 12.732 17.041 1.00 90.62 105 GLU A N 1
ATOM 779 C CA . GLU A 1 105 ? -3.561 11.709 18.014 1.00 90.62 105 GLU A CA 1
ATOM 780 C C . GLU A 1 105 ? -4.699 11.271 18.958 1.00 90.62 105 GLU A C 1
ATOM 782 O O . GLU A 1 105 ? -4.912 10.074 19.201 1.00 90.62 105 GLU A O 1
ATOM 787 N N . ALA A 1 106 ? -5.464 12.239 19.471 1.00 91.75 106 ALA A N 1
ATOM 788 C CA . ALA A 1 106 ? -6.590 11.981 20.359 1.00 91.75 106 ALA A CA 1
ATOM 789 C C . ALA A 1 106 ? -7.731 11.268 19.617 1.00 91.75 106 ALA A C 1
ATOM 791 O O . ALA A 1 106 ? -8.314 10.318 20.144 1.00 91.75 106 ALA A O 1
ATOM 792 N N . GLY A 1 107 ? -8.010 11.684 18.381 1.00 94.38 107 GLY A N 1
ATOM 793 C CA . GLY A 1 107 ? -8.994 11.081 17.494 1.00 94.38 107 GLY A CA 1
ATOM 794 C C . GLY A 1 107 ? -8.663 9.630 17.157 1.00 94.38 107 GLY A C 1
ATOM 795 O O . GLY A 1 107 ? -9.538 8.774 17.275 1.00 94.38 107 GLY A O 1
ATOM 796 N N . VAL A 1 108 ? -7.406 9.319 16.821 1.00 94.31 108 VAL A N 1
ATOM 797 C CA . VAL A 1 108 ? -6.952 7.938 16.576 1.00 94.31 108 VAL A CA 1
ATOM 798 C C . VAL A 1 108 ? -7.163 7.083 17.824 1.00 94.31 108 VAL A C 1
ATOM 800 O O . VAL A 1 108 ? -7.727 5.991 17.744 1.00 94.31 108 VAL A O 1
ATOM 803 N N . THR A 1 109 ? -6.775 7.595 18.993 1.00 93.31 109 THR A N 1
ATOM 804 C CA . THR A 1 109 ? -6.939 6.887 20.270 1.00 93.31 109 THR A CA 1
ATOM 805 C C . THR A 1 109 ? -8.412 6.612 20.586 1.00 93.31 109 THR A C 1
ATOM 807 O O . THR A 1 109 ? -8.771 5.498 20.979 1.00 93.31 109 THR A O 1
ATOM 810 N N . ALA A 1 110 ? -9.282 7.606 20.392 1.00 94.50 110 ALA A N 1
ATOM 811 C CA . ALA A 1 110 ? -10.720 7.468 20.596 1.00 94.50 110 ALA A CA 1
ATOM 812 C C . ALA A 1 110 ? -11.340 6.461 19.615 1.00 94.50 110 ALA A C 1
ATOM 814 O O . ALA A 1 110 ? -12.095 5.583 20.035 1.00 94.50 110 ALA A O 1
ATOM 815 N N . TRP A 1 111 ? -10.965 6.538 18.336 1.00 95.75 111 TRP A N 1
ATOM 816 C CA . TRP A 1 111 ? -11.444 5.631 17.299 1.00 95.75 111 TRP A CA 1
ATOM 817 C C . TRP A 1 111 ? -11.038 4.184 17.590 1.00 95.75 111 TRP A C 1
ATOM 819 O O . TRP A 1 111 ? -11.881 3.287 17.565 1.00 95.75 111 TRP A O 1
ATOM 829 N N . LEU A 1 112 ? -9.772 3.943 17.949 1.00 94.06 112 LEU A N 1
ATOM 830 C CA . LEU A 1 112 ? -9.287 2.608 18.309 1.00 94.06 112 LEU A CA 1
ATOM 831 C C . LEU A 1 112 ? -10.032 2.056 19.524 1.00 94.06 112 LEU A C 1
ATOM 833 O O . LEU A 1 112 ? -10.456 0.905 19.507 1.00 94.06 112 LEU A O 1
ATOM 837 N N . LYS A 1 113 ? -10.272 2.874 20.554 1.00 92.25 113 LYS A N 1
ATOM 838 C CA . LYS A 1 113 ? -11.064 2.465 21.724 1.00 92.25 113 LYS A CA 1
ATOM 839 C C . LYS A 1 113 ? -12.488 2.046 21.348 1.00 92.25 113 LYS A C 1
ATOM 841 O O . LYS A 1 113 ? -13.062 1.170 21.992 1.00 92.25 113 LYS A O 1
ATOM 846 N N . GLU A 1 114 ? -13.065 2.674 20.330 1.00 92.31 114 GLU A N 1
ATOM 847 C CA . GLU A 1 114 ? -14.389 2.320 19.839 1.00 92.31 114 GLU A CA 1
ATOM 848 C C . GLU A 1 114 ? -14.398 1.026 19.015 1.00 92.31 114 GLU A C 1
ATOM 850 O O . GLU A 1 114 ? -15.410 0.338 19.042 1.00 92.31 114 GLU A O 1
ATOM 855 N N . HIS A 1 115 ? -13.320 0.654 18.324 1.00 92.62 115 HIS A N 1
ATOM 856 C CA . HIS A 1 115 ? -13.348 -0.452 17.353 1.00 92.62 115 HIS A CA 1
ATOM 857 C C . HIS A 1 115 ? -12.578 -1.703 17.792 1.00 92.62 115 HIS A C 1
ATOM 859 O O . HIS A 1 115 ? -12.946 -2.818 17.418 1.00 92.62 115 HIS A O 1
ATOM 865 N N . VAL A 1 116 ? -11.523 -1.553 18.592 1.00 89.62 116 VAL A N 1
ATOM 866 C CA . VAL A 1 116 ? -10.690 -2.673 19.049 1.00 89.62 116 VAL A CA 1
ATOM 867 C C . VAL A 1 116 ? -11.533 -3.661 19.856 1.00 89.62 116 VAL A C 1
ATOM 869 O O . VAL A 1 116 ? -12.253 -3.288 20.780 1.00 89.62 116 VAL A O 1
ATOM 872 N N . GLY A 1 117 ? -11.422 -4.947 19.509 1.00 87.56 117 GLY A N 1
ATOM 873 C CA . GLY A 1 117 ? -12.114 -6.030 20.210 1.00 87.56 117 GLY A CA 1
ATOM 874 C C . GLY A 1 117 ? -13.609 -6.145 19.898 1.00 87.56 117 GLY A C 1
ATOM 875 O O . GLY A 1 117 ? -14.272 -7.005 20.476 1.00 87.56 117 GLY A O 1
ATOM 876 N N . LYS A 1 118 ? -14.149 -5.320 18.992 1.00 90.38 118 LYS A N 1
ATOM 877 C CA . LYS A 1 118 ? -15.535 -5.436 18.531 1.00 90.38 118 LYS A CA 1
ATOM 878 C C . LYS A 1 118 ? -15.620 -6.276 17.265 1.00 90.38 118 LYS A C 1
ATOM 880 O O . LYS A 1 118 ? -14.784 -6.169 16.373 1.00 90.38 118 LYS A O 1
ATOM 885 N N . GLU A 1 119 ? -16.651 -7.110 17.189 1.00 94.69 119 GLU A N 1
ATOM 886 C CA . GLU A 1 119 ? -16.968 -7.840 15.968 1.00 94.69 119 GLU A CA 1
ATOM 887 C C . GLU A 1 119 ? -17.450 -6.864 14.889 1.00 94.69 119 GLU A C 1
ATOM 889 O O . GLU A 1 119 ? -18.250 -5.965 15.151 1.00 94.69 119 GLU A O 1
ATOM 894 N N . ALA A 1 120 ? -16.951 -7.047 13.672 1.00 93.69 120 ALA A N 1
ATOM 895 C CA . ALA A 1 120 ? -17.317 -6.260 12.514 1.00 93.69 120 ALA A CA 1
ATOM 896 C C . ALA A 1 120 ? -17.605 -7.173 11.321 1.00 93.69 120 ALA A C 1
ATOM 898 O O . ALA A 1 120 ? -17.050 -8.268 11.192 1.00 93.69 120 ALA A O 1
ATOM 899 N N . LYS A 1 121 ? -18.473 -6.699 10.425 1.00 93.94 121 LYS A N 1
ATOM 900 C CA . LYS A 1 121 ? -18.793 -7.373 9.169 1.00 93.94 121 LYS A CA 1
ATOM 901 C C . LYS A 1 121 ? -18.231 -6.572 8.002 1.00 93.94 121 LYS A C 1
ATOM 903 O O . LYS A 1 121 ? -18.627 -5.429 7.795 1.00 93.94 121 LYS A O 1
ATOM 908 N N . VAL A 1 122 ? -17.348 -7.189 7.223 1.00 92.31 122 VAL A N 1
ATOM 909 C CA . VAL A 1 122 ? -16.740 -6.605 6.023 1.00 92.31 122 VAL A CA 1
ATOM 910 C C . VAL A 1 122 ? -17.102 -7.475 4.829 1.00 92.31 122 VAL A C 1
ATOM 912 O O . VAL A 1 122 ? -16.643 -8.610 4.692 1.00 92.31 122 VAL A O 1
ATOM 915 N N . GLY A 1 123 ? -17.994 -6.966 3.978 1.00 87.75 123 GLY A N 1
ATOM 916 C CA . GLY A 1 123 ? -18.577 -7.750 2.890 1.00 87.75 123 GLY A CA 1
ATOM 917 C C . GLY A 1 123 ? -19.289 -9.006 3.410 1.00 87.75 123 GLY A C 1
ATOM 918 O O . GLY A 1 123 ? -20.252 -8.920 4.177 1.00 87.75 123 GLY A O 1
ATOM 919 N N . GLY A 1 124 ? -18.821 -10.178 2.972 1.00 88.62 124 GLY A N 1
ATOM 920 C CA . GLY A 1 124 ? -19.353 -11.484 3.377 1.00 88.62 124 GLY A CA 1
ATOM 921 C C . GLY A 1 124 ? -18.718 -12.085 4.636 1.00 88.62 124 GLY A C 1
ATOM 922 O O . GLY A 1 124 ? -19.130 -13.167 5.042 1.00 88.62 124 GLY A O 1
ATOM 923 N N . VAL A 1 125 ? -17.729 -11.419 5.240 1.00 91.75 125 VAL A N 1
ATOM 924 C CA . VAL A 1 125 ? -16.935 -11.961 6.353 1.00 91.75 125 VAL A CA 1
ATOM 925 C C . VAL A 1 125 ? -17.264 -11.221 7.645 1.00 91.75 125 VAL A C 1
ATOM 927 O O . VAL A 1 125 ? -17.309 -9.993 7.665 1.00 91.75 125 VAL A O 1
ATOM 930 N N . THR A 1 126 ? -17.454 -11.973 8.728 1.00 94.25 126 THR A N 1
ATOM 931 C CA . THR A 1 126 ? -17.608 -11.447 10.089 1.00 94.25 126 THR A CA 1
ATOM 932 C C . THR A 1 126 ? -16.414 -11.880 10.932 1.00 94.25 126 THR A C 1
ATOM 934 O O . THR A 1 126 ? -16.009 -13.041 10.874 1.00 94.25 126 THR A O 1
ATOM 937 N N . GLY A 1 127 ? -15.849 -10.964 11.714 1.00 92.75 127 GLY A N 1
ATOM 938 C CA . GLY A 1 127 ? -14.748 -11.265 12.624 1.00 92.75 127 GLY A CA 1
ATOM 939 C C . GLY A 1 127 ? -14.360 -10.071 13.487 1.00 92.75 127 GLY A C 1
ATOM 940 O O . GLY A 1 127 ? -14.907 -8.981 13.341 1.00 92.75 127 GLY A O 1
ATOM 941 N N . VAL A 1 128 ? -13.406 -10.274 14.393 1.00 93.62 128 VAL A N 1
ATOM 942 C CA . VAL A 1 128 ? -12.891 -9.219 15.276 1.00 93.62 128 VAL A CA 1
ATOM 943 C C . VAL A 1 128 ? -11.570 -8.689 14.711 1.00 93.62 128 VAL A C 1
ATOM 945 O O . VAL A 1 128 ? -10.593 -9.442 14.677 1.00 93.62 128 VAL A O 1
ATOM 948 N N . PRO A 1 129 ? -11.488 -7.414 14.292 1.00 91.88 129 PRO A N 1
ATOM 949 C CA . PRO A 1 129 ? -10.225 -6.806 13.902 1.00 91.88 129 PRO A CA 1
ATOM 950 C C . PRO A 1 129 ? -9.286 -6.705 15.108 1.00 91.88 129 PRO A C 1
ATOM 952 O O . PRO A 1 129 ? -9.580 -6.035 16.098 1.00 91.88 129 PRO A O 1
ATOM 955 N N . THR A 1 130 ? -8.143 -7.381 15.030 1.00 90.31 130 THR A N 1
ATOM 956 C CA . THR A 1 130 ? -7.138 -7.402 16.109 1.00 90.31 130 THR A CA 1
ATOM 957 C C . THR A 1 130 ? -5.931 -6.515 15.831 1.00 90.31 130 THR A C 1
ATOM 959 O O . THR A 1 130 ? -5.173 -6.223 16.745 1.00 90.31 130 THR A O 1
ATOM 962 N N . HIS A 1 131 ? -5.760 -6.083 14.583 1.00 92.94 131 HIS A N 1
ATOM 963 C CA . HIS A 1 131 ? -4.599 -5.343 14.100 1.00 92.94 131 HIS A CA 1
ATOM 964 C C . HIS A 1 131 ? -5.083 -4.211 13.211 1.00 92.94 131 HIS A C 1
ATOM 966 O O . HIS A 1 131 ? -5.974 -4.400 12.376 1.00 92.94 131 HIS A O 1
ATOM 972 N N . PHE A 1 132 ? -4.487 -3.048 13.411 1.00 94.94 132 PHE A N 1
ATOM 973 C CA . PHE A 1 132 ? -4.816 -1.824 12.710 1.00 94.94 132 PHE A CA 1
ATOM 974 C C . PHE A 1 132 ? -3.540 -1.207 12.168 1.00 94.94 132 PHE A C 1
ATOM 976 O O . PHE A 1 132 ? -2.463 -1.368 12.742 1.00 94.94 132 PHE A O 1
ATOM 983 N N . VAL A 1 133 ? -3.679 -0.463 11.085 1.00 95.06 133 VAL A N 1
ATOM 984 C CA . VAL A 1 133 ? -2.627 0.402 10.571 1.00 95.06 133 VAL A CA 1
ATOM 985 C C . VAL A 1 133 ? -3.085 1.845 10.717 1.00 95.06 133 VAL A C 1
ATOM 987 O O . VAL A 1 133 ? -4.203 2.197 10.330 1.00 95.06 133 VAL A O 1
ATOM 990 N N . VAL A 1 134 ? -2.222 2.666 11.307 1.00 94.88 134 VAL A N 1
ATOM 991 C CA . VAL A 1 134 ? -2.362 4.123 11.345 1.00 94.88 134 VAL A CA 1
ATOM 992 C C . VAL A 1 134 ? -1.392 4.683 10.318 1.00 94.88 134 VAL A C 1
ATOM 994 O O . VAL A 1 134 ? -0.198 4.400 10.382 1.00 94.88 134 VAL A O 1
ATOM 997 N N . VAL A 1 135 ? -1.905 5.435 9.353 1.00 93.31 135 VAL A N 1
ATOM 998 C CA . VAL A 1 135 ? -1.140 6.038 8.258 1.00 93.31 135 VAL A CA 1
ATOM 999 C C . VAL A 1 135 ? -1.205 7.548 8.419 1.00 93.31 135 VAL A C 1
ATOM 1001 O O . VAL A 1 135 ? -2.302 8.094 8.524 1.00 93.31 135 VAL A O 1
ATOM 1004 N N . GLN A 1 136 ? -0.056 8.221 8.438 1.00 90.88 136 GLN A N 1
ATOM 1005 C CA . GLN A 1 136 ? -0.030 9.677 8.542 1.00 90.88 136 GLN A CA 1
ATOM 1006 C C . GLN A 1 136 ? -0.529 10.312 7.239 1.00 90.88 136 GLN A C 1
ATOM 1008 O O . GLN A 1 136 ? -0.010 10.045 6.150 1.00 90.88 136 GLN A O 1
ATOM 1013 N N . ASP A 1 137 ? -1.537 11.171 7.356 1.00 84.69 137 ASP A N 1
ATOM 1014 C CA . ASP A 1 137 ? -2.053 11.969 6.256 1.00 84.69 137 ASP A CA 1
ATOM 1015 C C . ASP A 1 137 ? -1.164 13.203 6.053 1.00 84.69 137 ASP A C 1
ATOM 1017 O O . ASP A 1 137 ? -0.780 13.894 6.995 1.00 84.69 137 ASP A O 1
ATOM 1021 N N . GLY A 1 138 ? -0.924 13.546 4.788 1.00 67.12 138 GLY A N 1
ATOM 1022 C CA . GLY A 1 138 ? -0.533 14.905 4.429 1.00 67.12 138 GLY A CA 1
ATOM 1023 C C . GLY A 1 138 ? 0.920 15.269 4.697 1.00 67.12 138 GLY A C 1
ATOM 1024 O O . GLY A 1 138 ? 1.159 16.216 5.416 1.00 67.12 138 GLY A O 1
ATOM 1025 N N . HIS A 1 139 ? 1.866 14.599 4.040 1.00 66.38 139 HIS A N 1
ATOM 1026 C CA . HIS A 1 139 ? 3.188 15.142 3.6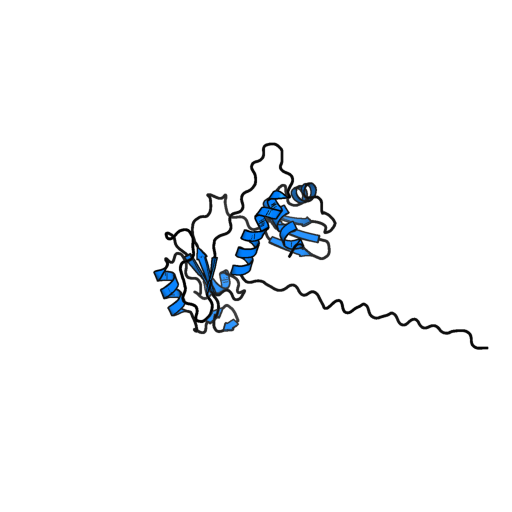57 1.00 66.38 139 HIS A CA 1
ATOM 1027 C C . HIS A 1 139 ? 3.503 14.801 2.193 1.00 66.38 139 HIS A C 1
ATOM 1029 O O . HIS A 1 139 ? 4.653 14.799 1.754 1.00 66.38 139 HIS A O 1
ATOM 1035 N N . ARG A 1 140 ? 2.464 14.441 1.430 1.00 71.88 140 ARG A N 1
ATOM 1036 C CA . ARG A 1 140 ? 2.614 14.064 0.033 1.00 71.88 140 ARG A CA 1
ATOM 1037 C C . ARG A 1 140 ? 3.101 15.302 -0.730 1.00 71.88 140 ARG A C 1
ATOM 1039 O O . ARG A 1 140 ? 2.396 16.312 -0.689 1.00 71.88 140 ARG A O 1
ATOM 1046 N N . PRO A 1 141 ? 4.249 15.241 -1.427 1.00 71.44 141 PRO A N 1
ATOM 1047 C CA . PRO A 1 141 ? 4.665 16.316 -2.321 1.00 71.44 141 PRO A CA 1
ATOM 1048 C C . PRO A 1 141 ? 3.545 16.631 -3.317 1.00 71.44 141 PRO A C 1
ATOM 1050 O O . PRO A 1 141 ? 2.789 15.722 -3.677 1.00 71.44 141 PRO A O 1
ATOM 1053 N N . GLU A 1 142 ? 3.437 17.884 -3.773 1.00 70.56 142 GLU A N 1
ATOM 1054 C CA . GLU A 1 142 ? 2.530 18.224 -4.874 1.00 70.56 142 GLU A CA 1
ATOM 1055 C C . GLU A 1 142 ? 2.782 17.256 -6.031 1.00 70.56 142 GLU A C 1
ATOM 1057 O O . GLU A 1 142 ? 3.858 17.221 -6.629 1.00 70.56 142 GLU A O 1
ATOM 1062 N N . ALA A 1 143 ? 1.800 16.398 -6.283 1.00 64.50 143 ALA A N 1
ATOM 1063 C CA . ALA A 1 143 ? 1.899 15.334 -7.258 1.00 64.50 143 ALA A CA 1
ATOM 1064 C C . ALA A 1 143 ? 0.891 15.598 -8.377 1.00 64.50 143 ALA A C 1
ATOM 1066 O O . ALA A 1 143 ? -0.186 16.148 -8.118 1.00 64.50 143 ALA A O 1
ATOM 1067 N N . PRO A 1 144 ? 1.194 15.166 -9.611 1.00 67.88 144 PRO A N 1
ATOM 1068 C CA . PRO A 1 144 ? 0.197 15.124 -10.668 1.00 67.88 144 PRO A CA 1
ATOM 1069 C C . PRO A 1 144 ? -1.002 14.257 -10.256 1.00 67.88 144 PRO A C 1
ATOM 1071 O O . PRO A 1 144 ? -0.966 13.525 -9.257 1.00 67.88 144 PRO A O 1
ATOM 1074 N N . ALA A 1 145 ? -2.072 14.344 -11.051 1.00 74.12 145 ALA A N 1
ATOM 1075 C CA . ALA A 1 145 ? -3.286 13.566 -10.843 1.00 74.12 145 ALA A CA 1
ATOM 1076 C C . ALA A 1 145 ? -2.956 12.087 -10.552 1.00 74.12 145 ALA A C 1
ATOM 1078 O O . ALA A 1 145 ? -2.066 11.516 -11.193 1.00 74.12 145 ALA A O 1
ATOM 1079 N N . PRO A 1 146 ? -3.635 11.466 -9.571 1.00 73.62 146 PRO A N 1
ATOM 1080 C CA . PRO A 1 146 ? -3.343 10.096 -9.187 1.00 73.62 146 PRO A CA 1
ATOM 1081 C C . PRO A 1 146 ? -3.511 9.160 -10.388 1.00 73.62 146 PRO A C 1
ATOM 1083 O O . PRO A 1 146 ? -4.533 9.187 -11.071 1.00 73.62 146 PRO A O 1
ATOM 1086 N N . SER A 1 147 ? -2.505 8.319 -10.618 1.00 83.38 147 SER A N 1
ATOM 1087 C CA . SER A 1 147 ? -2.561 7.203 -11.560 1.00 83.38 147 SER A CA 1
ATOM 1088 C C . SER A 1 147 ? -2.308 5.901 -10.807 1.00 83.38 147 SER A C 1
ATOM 1090 O O . SER A 1 147 ? -1.568 5.870 -9.823 1.00 83.38 147 SER A O 1
ATOM 1092 N N . SER A 1 148 ? -2.965 4.829 -11.240 1.00 88.75 148 SER A N 1
ATOM 1093 C CA . SER A 1 148 ? -2.764 3.491 -10.694 1.00 88.75 148 SER A CA 1
ATOM 1094 C C . SER A 1 148 ? -1.758 2.723 -11.543 1.00 88.75 148 SER A C 1
ATOM 1096 O O . SER A 1 148 ? -1.846 2.734 -12.774 1.00 88.75 148 SER A O 1
ATOM 1098 N N . VAL A 1 149 ? -0.855 2.013 -10.875 1.00 92.75 149 VAL A N 1
ATOM 1099 C CA . VAL A 1 149 ? 0.025 1.017 -11.487 1.00 92.75 149 VAL A CA 1
ATOM 1100 C C . VAL A 1 149 ? -0.228 -0.315 -10.794 1.00 92.75 149 VAL A C 1
ATOM 1102 O O . VAL A 1 149 ? -0.287 -0.377 -9.567 1.00 92.75 149 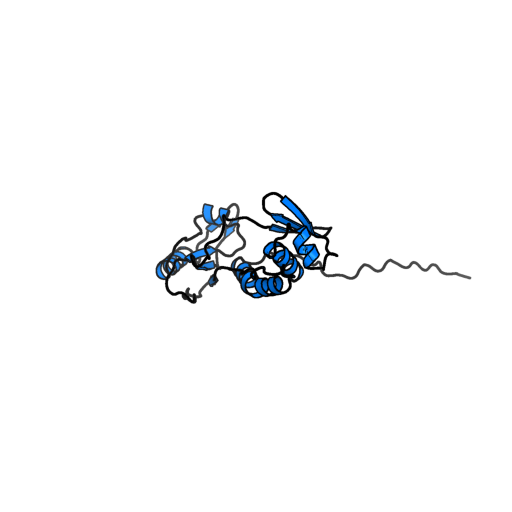VAL A O 1
ATOM 1105 N N . THR A 1 150 ? -0.371 -1.376 -11.575 1.00 95.12 150 THR A N 1
ATOM 1106 C CA . THR A 1 150 ? -0.446 -2.751 -11.081 1.00 95.12 150 THR A CA 1
ATOM 1107 C C . THR A 1 150 ? 0.628 -3.564 -11.774 1.00 95.12 150 THR A C 1
ATOM 1109 O O . THR A 1 150 ? 0.734 -3.526 -12.995 1.00 95.12 150 THR A O 1
ATOM 1112 N N . VAL A 1 151 ? 1.417 -4.297 -10.996 1.00 95.31 151 VAL A N 1
ATOM 1113 C CA . VAL A 1 151 ? 2.381 -5.273 -11.506 1.00 95.31 151 VAL A CA 1
ATOM 1114 C C . VAL A 1 151 ? 1.918 -6.645 -11.041 1.00 95.31 151 VAL A C 1
ATOM 1116 O O . VAL A 1 151 ? 1.598 -6.817 -9.865 1.00 95.31 151 VAL A O 1
ATOM 1119 N N . ARG A 1 152 ? 1.838 -7.609 -11.957 1.00 94.00 152 ARG A N 1
ATOM 1120 C CA . ARG A 1 152 ? 1.507 -9.001 -11.635 1.00 94.00 152 ARG A CA 1
ATOM 1121 C C . ARG A 1 152 ? 2.379 -9.954 -12.434 1.00 94.00 152 ARG A C 1
ATOM 1123 O O . ARG A 1 152 ? 2.558 -9.761 -13.634 1.00 94.00 152 ARG A O 1
ATOM 1130 N N . SER A 1 153 ? 2.860 -11.011 -11.799 1.00 91.94 153 SER A N 1
ATOM 1131 C CA . SER A 1 153 ? 3.588 -12.056 -12.511 1.00 91.94 153 SER A CA 1
ATOM 1132 C C . SER A 1 153 ? 2.615 -12.960 -13.271 1.00 91.94 153 SER A C 1
ATOM 1134 O O . SER A 1 153 ? 1.570 -13.370 -12.762 1.00 91.94 153 SER A O 1
ATOM 1136 N N . VAL A 1 154 ? 2.960 -13.249 -14.520 1.00 92.44 154 VAL A N 1
ATOM 1137 C CA . VAL A 1 154 ? 2.250 -14.142 -15.439 1.00 92.44 154 VAL A CA 1
ATOM 1138 C C . VAL A 1 154 ? 3.235 -15.179 -15.982 1.00 92.44 154 VAL A C 1
ATOM 1140 O O . VAL A 1 154 ? 4.439 -15.088 -15.761 1.00 92.44 154 VAL A O 1
ATOM 1143 N N . ARG A 1 155 ? 2.744 -16.188 -16.710 1.00 89.50 155 ARG A N 1
ATOM 1144 C CA . ARG A 1 155 ? 3.595 -17.278 -17.223 1.00 89.50 155 ARG A CA 1
ATOM 1145 C C . ARG A 1 155 ? 4.802 -16.782 -18.030 1.00 89.50 155 ARG A C 1
ATOM 1147 O O . ARG A 1 155 ? 5.877 -17.363 -17.929 1.00 89.50 155 ARG A O 1
ATOM 1154 N N . ASP A 1 156 ? 4.605 -15.731 -18.819 1.00 88.88 156 ASP A N 1
ATOM 1155 C CA . ASP A 1 156 ? 5.583 -15.271 -19.807 1.00 88.88 156 ASP A CA 1
ATOM 1156 C C . ASP A 1 156 ? 6.421 -14.067 -19.326 1.00 88.88 156 ASP A C 1
ATOM 1158 O O . ASP A 1 156 ? 7.236 -13.537 -20.085 1.00 88.88 156 ASP A O 1
ATOM 1162 N N . GLY A 1 157 ? 6.235 -13.605 -18.084 1.00 94.06 157 GLY A N 1
ATOM 1163 C CA . GLY A 1 157 ? 6.833 -12.355 -17.615 1.00 94.06 157 GLY A CA 1
ATOM 1164 C C . GLY A 1 157 ? 6.075 -11.681 -16.483 1.00 94.06 157 GLY A C 1
ATOM 1165 O O . GLY A 1 157 ? 5.291 -12.302 -15.773 1.00 94.06 157 GLY A O 1
ATOM 1166 N N . ASP A 1 158 ? 6.267 -10.374 -16.374 1.00 95.56 158 ASP A N 1
ATOM 1167 C CA . ASP A 1 158 ? 5.518 -9.509 -15.470 1.00 95.56 158 ASP A CA 1
ATOM 1168 C C . ASP A 1 158 ? 4.638 -8.576 -16.293 1.00 95.56 158 ASP A C 1
ATOM 1170 O O . ASP A 1 158 ? 5.108 -7.860 -17.178 1.00 95.56 158 ASP A O 1
ATOM 1174 N N . GLU A 1 159 ? 3.339 -8.602 -16.032 1.00 96.44 159 GLU A N 1
ATOM 1175 C CA . GLU A 1 159 ? 2.392 -7.694 -16.653 1.00 96.44 159 GLU A CA 1
ATOM 1176 C C . GLU A 1 159 ? 2.293 -6.409 -15.829 1.00 96.44 159 GLU A C 1
ATOM 1178 O O . GLU A 1 159 ? 1.975 -6.438 -14.638 1.00 96.44 159 GLU A O 1
ATOM 1183 N N . VAL A 1 160 ? 2.544 -5.278 -16.483 1.00 96.75 160 VAL A N 1
ATOM 1184 C CA . VAL A 1 160 ? 2.405 -3.934 -15.930 1.00 96.75 160 VAL A CA 1
ATOM 1185 C C . VAL A 1 160 ? 1.155 -3.297 -16.521 1.00 96.75 160 VAL A C 1
ATOM 1187 O O . VAL A 1 160 ? 1.103 -3.027 -17.722 1.00 96.75 160 VAL A O 1
ATOM 1190 N N . LEU A 1 161 ? 0.157 -3.035 -15.679 1.00 95.56 161 LEU A N 1
ATOM 1191 C CA . LEU A 1 161 ? -1.029 -2.264 -16.031 1.00 95.56 161 LEU A CA 1
ATOM 1192 C C . LEU A 1 161 ? -0.875 -0.834 -15.517 1.00 95.56 161 LEU A C 1
ATOM 1194 O O . LEU A 1 161 ? -0.810 -0.605 -14.310 1.00 95.56 161 LEU A O 1
ATOM 1198 N N . ALA A 1 162 ? -0.836 0.134 -16.426 1.00 93.00 162 ALA A N 1
ATOM 1199 C CA . ALA A 1 162 ? -0.781 1.553 -16.098 1.00 93.00 162 ALA A CA 1
ATOM 1200 C C . ALA A 1 162 ? -1.518 2.363 -17.168 1.00 93.00 162 ALA A C 1
ATOM 1202 O O . ALA A 1 162 ? -1.427 2.052 -18.353 1.00 93.00 162 ALA A O 1
ATOM 1203 N N . GLU A 1 163 ? -2.257 3.401 -16.762 1.00 88.62 163 GLU A N 1
ATOM 1204 C CA . GLU A 1 163 ? -2.948 4.318 -17.696 1.00 88.62 163 GLU A CA 1
ATOM 1205 C C . GLU A 1 163 ? -3.868 3.595 -18.705 1.00 88.62 163 GLU A C 1
ATOM 1207 O O . GLU A 1 163 ? -3.997 3.993 -19.862 1.00 88.62 163 GLU A O 1
ATOM 1212 N N . GLY A 1 164 ? -4.493 2.492 -18.280 1.00 87.69 164 GLY A N 1
ATOM 1213 C CA . GLY A 1 164 ? -5.369 1.680 -19.133 1.00 87.69 164 GLY A CA 1
ATOM 1214 C C . GLY A 1 164 ? -4.641 0.846 -20.194 1.00 87.69 164 GLY A C 1
ATOM 1215 O O . GLY A 1 164 ? -5.295 0.276 -21.065 1.00 87.69 164 GLY A O 1
ATOM 1216 N N . ARG A 1 165 ? -3.307 0.756 -20.141 1.00 90.12 165 ARG A N 1
ATOM 1217 C CA . ARG A 1 165 ? -2.488 -0.093 -21.015 1.00 90.12 165 ARG A CA 1
ATOM 1218 C C . ARG A 1 165 ? -1.849 -1.215 -20.210 1.00 90.12 165 ARG A C 1
ATOM 1220 O O . ARG A 1 165 ? -1.382 -0.983 -19.099 1.00 90.12 165 ARG A O 1
ATOM 1227 N N . ALA A 1 166 ? -1.824 -2.410 -20.791 1.00 93.88 166 ALA A N 1
ATOM 1228 C CA . ALA A 1 166 ? -1.115 -3.563 -20.253 1.00 93.88 166 ALA A CA 1
ATOM 1229 C C . ALA A 1 166 ? 0.117 -3.847 -21.118 1.00 93.88 166 ALA A C 1
ATOM 1231 O O . ALA A 1 166 ? -0.004 -3.970 -22.339 1.00 93.88 166 ALA A O 1
ATOM 1232 N N . THR A 1 167 ? 1.280 -3.971 -20.482 1.00 95.06 167 THR A N 1
ATOM 1233 C CA . THR A 1 167 ? 2.529 -4.372 -21.137 1.00 95.06 167 THR A CA 1
ATOM 1234 C C . THR A 1 167 ? 3.140 -5.559 -20.410 1.00 95.06 167 THR A C 1
ATOM 1236 O O . THR A 1 167 ? 3.259 -5.536 -19.189 1.00 95.06 167 THR A O 1
ATOM 1239 N N . THR A 1 168 ? 3.574 -6.577 -21.151 1.00 96.12 168 THR A N 1
ATOM 1240 C CA . THR A 1 168 ? 4.301 -7.721 -20.590 1.00 96.12 168 THR A CA 1
ATOM 1241 C C . THR A 1 168 ? 5.803 -7.502 -20.714 1.00 96.12 168 THR A C 1
ATOM 1243 O O . THR A 1 168 ? 6.331 -7.349 -21.816 1.00 96.12 168 THR A O 1
ATOM 1246 N N . VAL A 1 169 ? 6.493 -7.517 -19.579 1.00 96.12 169 VAL A N 1
ATOM 1247 C CA . VAL A 1 169 ? 7.951 -7.503 -19.484 1.00 96.12 169 VAL A CA 1
ATOM 1248 C C . VAL A 1 169 ? 8.444 -8.950 -19.394 1.00 96.12 169 VAL A C 1
ATOM 1250 O O . VAL A 1 169 ? 8.159 -9.615 -18.399 1.00 96.12 169 VAL A O 1
ATOM 1253 N N . PRO A 1 170 ? 9.209 -9.460 -20.375 1.00 94.94 170 PRO A N 1
ATOM 1254 C CA . PRO A 1 170 ? 9.741 -10.820 -20.316 1.00 94.94 170 PRO A CA 1
ATOM 1255 C C . PRO A 1 170 ? 10.647 -11.036 -19.096 1.00 94.94 170 PRO A C 1
ATOM 1257 O O . PRO A 1 170 ? 11.408 -10.137 -18.724 1.00 94.94 170 PRO A O 1
ATOM 1260 N N . LEU A 1 171 ? 10.637 -12.243 -18.519 1.00 89.38 171 LEU A N 1
ATOM 1261 C CA . LEU A 1 171 ? 11.528 -12.599 -17.397 1.00 89.38 171 LEU A CA 1
ATOM 1262 C C . LEU A 1 171 ? 13.010 -12.441 -17.760 1.00 89.38 171 LEU A C 1
ATOM 1264 O O . LEU A 1 171 ? 13.791 -11.946 -16.962 1.00 89.38 171 LEU A O 1
ATOM 1268 N N . ALA A 1 172 ? 13.377 -12.781 -18.999 1.00 89.31 172 ALA A N 1
ATOM 1269 C CA . ALA A 1 172 ? 14.745 -12.654 -19.505 1.00 89.31 172 ALA A CA 1
ATOM 1270 C C . ALA A 1 172 ? 15.206 -11.195 -19.711 1.00 89.31 172 ALA A C 1
ATOM 1272 O O . ALA A 1 172 ? 16.352 -10.952 -20.086 1.00 89.31 172 ALA A O 1
ATOM 1273 N N . CYS A 1 173 ? 14.317 -10.209 -19.546 1.00 89.81 173 CYS A N 1
ATOM 1274 C CA . CYS A 1 173 ? 14.688 -8.803 -19.629 1.00 89.81 173 CYS A CA 1
ATOM 1275 C C . CYS A 1 173 ? 15.271 -8.343 -18.290 1.00 89.81 173 CYS A C 1
ATOM 1277 O O . CYS A 1 173 ? 14.528 -7.897 -17.415 1.00 89.81 173 CYS A O 1
ATOM 1279 N N . GLU A 1 174 ? 16.591 -8.447 -18.157 1.00 80.88 174 GLU A N 1
ATOM 1280 C CA . GLU A 1 174 ? 17.340 -7.981 -16.980 1.00 80.88 174 GLU A CA 1
ATOM 1281 C C . GLU A 1 174 ? 17.961 -6.592 -17.173 1.00 80.88 174 GLU A C 1
ATOM 1283 O O . GLU A 1 174 ? 18.310 -5.944 -16.193 1.00 80.88 174 GLU A O 1
ATOM 1288 N N . ASP A 1 175 ? 18.070 -6.110 -18.418 1.00 88.38 175 ASP A N 1
ATOM 1289 C CA . ASP A 1 175 ? 18.621 -4.787 -18.727 1.00 88.38 175 ASP A CA 1
ATOM 1290 C C . ASP A 1 175 ? 17.673 -3.664 -18.251 1.00 88.38 175 ASP A C 1
ATOM 1292 O O . ASP A 1 175 ? 16.571 -3.521 -18.803 1.00 88.38 175 ASP A O 1
ATOM 1296 N N . PRO A 1 176 ? 18.091 -2.829 -17.279 1.00 85.31 176 PRO A N 1
ATOM 1297 C CA . PRO A 1 176 ? 17.290 -1.722 -16.764 1.00 85.31 176 PRO A CA 1
ATOM 1298 C C . PRO A 1 176 ? 16.874 -0.680 -17.817 1.00 85.31 176 PRO A C 1
ATOM 1300 O O . PRO A 1 176 ? 15.782 -0.117 -17.718 1.00 85.31 176 PRO A O 1
ATOM 1303 N N . ALA A 1 177 ? 17.703 -0.421 -18.839 1.00 86.06 177 ALA A N 1
ATOM 1304 C CA . ALA A 1 177 ? 17.374 0.535 -19.901 1.00 86.06 177 ALA A CA 1
ATOM 1305 C C . ALA A 1 177 ? 16.206 0.019 -20.747 1.00 86.06 177 ALA A C 1
ATOM 1307 O O . ALA A 1 177 ? 15.204 0.709 -20.948 1.00 86.06 177 ALA A O 1
ATOM 1308 N N . LYS A 1 178 ? 16.313 -1.241 -21.177 1.00 90.50 178 LYS A N 1
ATOM 1309 C CA . LYS A 1 178 ? 15.276 -1.931 -21.942 1.00 90.50 178 LYS A CA 1
ATOM 1310 C C . LYS A 1 178 ? 13.992 -2.099 -21.134 1.00 90.50 178 LYS A C 1
ATOM 1312 O O . LYS A 1 178 ? 12.900 -1.928 -21.672 1.00 90.50 178 LYS A O 1
ATOM 1317 N N . LEU A 1 179 ? 14.108 -2.390 -19.838 1.00 91.31 179 LEU A N 1
ATOM 1318 C CA . LEU A 1 179 ? 12.964 -2.459 -18.935 1.00 91.31 179 LEU A CA 1
ATOM 1319 C C . LEU A 1 179 ? 12.195 -1.134 -18.917 1.00 91.31 179 LEU A C 1
ATOM 1321 O O . LEU A 1 179 ? 10.975 -1.139 -19.083 1.00 91.31 179 LEU A O 1
ATOM 1325 N N . ARG A 1 180 ? 12.907 -0.007 -18.772 1.00 90.06 180 ARG A N 1
ATOM 1326 C CA . ARG A 1 180 ? 12.315 1.336 -18.792 1.00 90.06 180 ARG A CA 1
ATOM 1327 C C . ARG A 1 180 ? 11.553 1.596 -20.087 1.00 90.06 180 ARG A C 1
ATOM 1329 O O . ARG A 1 180 ? 10.436 2.105 -20.040 1.00 90.06 180 ARG A O 1
ATOM 1336 N N . GLU A 1 181 ? 12.126 1.240 -21.232 1.00 90.56 181 GLU A N 1
ATOM 1337 C CA . GLU A 1 181 ? 11.465 1.392 -22.533 1.00 90.56 181 GLU A CA 1
ATOM 1338 C C . GLU A 1 181 ? 10.169 0.578 -22.618 1.00 90.56 181 GLU A C 1
ATOM 1340 O O . GLU A 1 181 ? 9.129 1.119 -22.999 1.00 90.56 181 GLU A O 1
ATOM 1345 N N . LEU A 1 182 ? 10.201 -0.689 -22.193 1.00 92.50 182 LEU A N 1
ATOM 1346 C CA . LEU A 1 182 ? 9.036 -1.577 -22.222 1.00 92.50 182 LEU A CA 1
ATOM 1347 C C . LEU A 1 182 ? 7.870 -1.030 -21.391 1.00 92.50 182 LEU A C 1
ATOM 1349 O O . LEU A 1 182 ? 6.722 -1.078 -21.823 1.00 92.50 182 LEU A O 1
ATOM 1353 N N . VAL A 1 183 ? 8.144 -0.450 -20.223 1.00 91.19 183 VAL A N 1
ATOM 1354 C CA . VAL A 1 183 ? 7.098 0.095 -19.337 1.00 91.19 183 VAL A CA 1
ATOM 1355 C C . VAL A 1 183 ? 6.710 1.546 -19.658 1.00 91.19 183 VAL A C 1
ATOM 1357 O O . VAL A 1 183 ? 6.079 2.230 -18.845 1.00 91.19 183 VAL A O 1
ATOM 1360 N N . GLY A 1 184 ? 7.051 2.024 -20.859 1.00 87.50 184 GLY A N 1
ATOM 1361 C CA . GLY A 1 184 ? 6.637 3.333 -2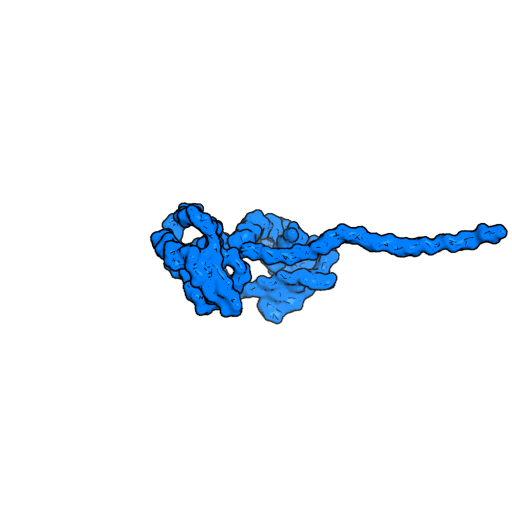1.365 1.00 87.50 184 GLY A CA 1
ATOM 1362 C C . GLY A 1 184 ? 7.499 4.494 -20.874 1.00 87.50 184 GLY A C 1
ATOM 1363 O O . GLY A 1 184 ? 6.988 5.592 -20.677 1.00 87.50 184 GLY A O 1
ATOM 1364 N N . GLY A 1 185 ? 8.791 4.261 -20.643 1.00 86.56 185 GLY A N 1
ATOM 1365 C CA . GLY A 1 185 ? 9.752 5.299 -20.264 1.00 86.56 185 GLY A CA 1
ATOM 1366 C C . GLY A 1 185 ? 9.719 5.699 -18.786 1.00 86.56 185 GLY A C 1
ATOM 1367 O O . GLY A 1 185 ? 10.363 6.674 -18.416 1.00 86.56 185 GLY A O 1
ATOM 1368 N N . SER A 1 186 ? 8.965 4.989 -17.941 1.00 88.00 186 SER A N 1
ATOM 1369 C CA . SER A 1 186 ? 8.769 5.359 -16.535 1.00 88.00 186 SER A CA 1
ATOM 1370 C C . SER A 1 186 ? 9.736 4.632 -15.603 1.00 88.00 186 SER A C 1
ATOM 1372 O O . SER A 1 186 ? 9.643 3.415 -15.434 1.00 88.00 186 SER A O 1
ATOM 1374 N N . ASP A 1 187 ? 10.587 5.400 -14.920 1.00 88.81 187 ASP A N 1
ATOM 1375 C CA . ASP A 1 187 ? 11.517 4.872 -13.914 1.00 88.81 187 ASP A CA 1
ATOM 1376 C C . ASP A 1 187 ? 10.777 4.200 -12.748 1.00 88.81 187 ASP A C 1
ATOM 1378 O O . ASP A 1 187 ? 11.142 3.114 -12.312 1.00 88.81 187 ASP A O 1
ATOM 1382 N N . ILE A 1 188 ? 9.665 4.790 -12.292 1.00 89.25 188 ILE A N 1
ATOM 1383 C CA . ILE A 1 188 ? 8.853 4.225 -11.203 1.00 89.25 188 ILE A CA 1
ATOM 1384 C C . ILE A 1 188 ? 8.299 2.850 -11.589 1.00 89.25 188 ILE A C 1
ATOM 1386 O O . ILE A 1 188 ? 8.370 1.915 -10.796 1.00 89.25 188 ILE A O 1
ATOM 1390 N N . ARG A 1 189 ? 7.770 2.694 -12.810 1.00 91.50 189 ARG A N 1
ATOM 1391 C CA . ARG A 1 189 ? 7.223 1.403 -13.260 1.00 91.50 189 ARG A CA 1
ATOM 1392 C C . ARG A 1 189 ? 8.320 0.350 -13.393 1.00 91.50 189 ARG A C 1
ATOM 1394 O O . ARG A 1 189 ? 8.104 -0.790 -12.996 1.00 91.50 189 ARG A O 1
ATOM 1401 N N . ALA A 1 190 ? 9.489 0.729 -13.907 1.00 92.06 190 ALA A N 1
ATOM 1402 C CA . ALA A 1 190 ? 10.624 -0.180 -14.041 1.00 92.06 190 ALA A CA 1
ATOM 1403 C C . ALA 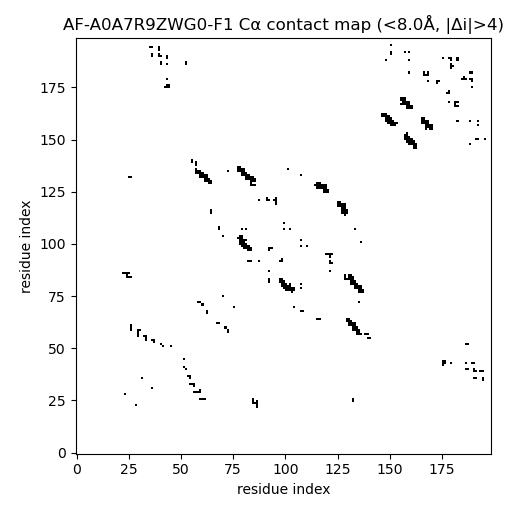A 1 190 ? 11.136 -0.635 -12.666 1.00 92.06 190 ALA A C 1
ATOM 1405 O O . ALA A 1 190 ? 11.292 -1.832 -12.434 1.00 92.06 190 ALA A O 1
ATOM 1406 N N . ALA A 1 191 ? 11.308 0.295 -11.725 1.00 92.06 191 ALA A N 1
ATOM 1407 C CA . ALA A 1 191 ? 11.738 -0.020 -10.366 1.00 92.06 191 ALA A CA 1
ATOM 1408 C C . ALA A 1 191 ? 10.731 -0.909 -9.622 1.00 92.06 191 ALA A C 1
ATOM 1410 O O . ALA A 1 191 ? 11.144 -1.816 -8.906 1.00 92.06 191 ALA A O 1
ATOM 1411 N N . LEU A 1 192 ? 9.422 -0.709 -9.825 1.00 93.31 192 LEU A N 1
ATOM 1412 C CA . LEU A 1 192 ? 8.392 -1.583 -9.253 1.00 93.31 192 LEU A CA 1
ATOM 1413 C C . LEU A 1 192 ? 8.482 -3.018 -9.788 1.00 93.31 192 LEU A C 1
ATOM 1415 O O . LEU A 1 192 ? 8.351 -3.953 -9.007 1.00 93.31 192 LEU A O 1
ATOM 1419 N N . VAL A 1 193 ? 8.749 -3.210 -11.085 1.00 94.19 193 VAL A N 1
ATOM 1420 C CA . VAL A 1 193 ? 8.964 -4.556 -11.650 1.00 94.19 193 VAL A CA 1
ATOM 1421 C C . VAL A 1 193 ? 10.190 -5.222 -11.024 1.00 94.19 193 VAL A C 1
ATOM 1423 O O . VAL A 1 193 ? 10.110 -6.379 -10.617 1.00 94.19 193 VAL A O 1
ATOM 1426 N N . LEU A 1 194 ? 11.309 -4.500 -10.905 1.00 92.25 194 LEU A N 1
ATOM 1427 C CA . LEU A 1 194 ? 12.524 -5.033 -10.276 1.00 92.25 194 LEU A CA 1
ATOM 1428 C C . LEU A 1 194 ? 12.300 -5.380 -8.801 1.00 92.25 194 LEU A C 1
ATOM 1430 O O . LEU A 1 194 ? 12.713 -6.451 -8.364 1.00 92.25 194 LEU A O 1
ATOM 1434 N N . LEU A 1 195 ? 11.598 -4.517 -8.062 1.00 92.25 195 LEU A N 1
ATOM 1435 C CA . LEU A 1 195 ? 11.223 -4.772 -6.676 1.00 92.25 195 LEU A CA 1
ATOM 1436 C C . LEU A 1 195 ? 10.375 -6.043 -6.564 1.00 92.25 195 LEU A C 1
ATOM 1438 O O . LEU A 1 195 ? 10.704 -6.912 -5.767 1.00 92.25 195 LEU A O 1
ATOM 1442 N N . CYS A 1 196 ? 9.329 -6.192 -7.382 1.00 91.12 196 CYS A N 1
ATOM 1443 C CA . CYS A 1 196 ? 8.473 -7.381 -7.365 1.00 91.12 196 CYS A CA 1
ATOM 1444 C C . CYS A 1 196 ? 9.230 -8.679 -7.678 1.00 91.12 196 CYS A C 1
ATOM 1446 O O . CYS A 1 196 ? 8.875 -9.715 -7.134 1.00 91.12 196 CYS A O 1
ATOM 1448 N N . ARG A 1 197 ? 10.267 -8.636 -8.524 1.00 89.50 197 ARG A N 1
ATOM 1449 C CA . ARG A 1 197 ? 11.111 -9.805 -8.832 1.00 89.50 197 ARG A CA 1
ATOM 1450 C C . ARG A 1 197 ? 12.068 -10.187 -7.704 1.00 89.50 197 ARG A C 1
ATOM 1452 O O . ARG A 1 197 ? 12.565 -11.308 -7.695 1.00 89.50 197 ARG A O 1
ATOM 1459 N N . ALA A 1 198 ? 12.385 -9.241 -6.825 1.00 88.12 198 ALA A N 1
ATOM 1460 C CA . ALA A 1 198 ? 13.327 -9.435 -5.730 1.00 88.12 198 ALA A CA 1
ATOM 1461 C C . ALA A 1 198 ? 12.661 -9.881 -4.415 1.00 88.12 198 ALA A C 1
ATOM 1463 O O . ALA A 1 198 ? 13.379 -10.264 -3.490 1.00 88.12 198 ALA A O 1
ATOM 1464 N N . LEU A 1 199 ? 11.329 -9.792 -4.327 1.00 82.12 199 LEU A N 1
ATOM 1465 C CA . LEU A 1 199 ? 10.510 -10.259 -3.201 1.00 82.12 199 LEU A CA 1
ATOM 1466 C C . LEU A 1 199 ? 10.177 -11.749 -3.338 1.00 82.12 199 LEU A C 1
ATOM 1468 O O . LEU A 1 199 ? 10.163 -12.425 -2.285 1.00 82.12 199 LEU A O 1
#

pLDDT: mean 84.7, std 13.62, range [40.88, 97.25]

Organism: NCBI:txid73915

Mean predicted aligned error: 8.76 Å

Radius of gyration: 23.05 Å; Cα contacts (8 Å, |Δi|>4): 263; chains: 1; bounding box: 41×84×46 Å

Sequence (199 aa):
KDLFATSSTPEAPPDWGAMAVREVSGHDSLRILRDHLPTFLEQLPRADGAAAPTVWAPESVAVGPGAPFSWTFADKAGTCTVRPDHLQPVDTLKAAGLIGEKLDEAGVTAWLKEHVGKEAKVGGVTGVPTHFVVVQDGHRPEAPAPSSVTVRSVRDGDEVLAEGRATTVPLACEDPAKLRELVGGSDIRAALVLLCRAL

Nearest PDB structures (foldseek):
  6o0h-assembly1_D  TM=6.730E-01  e=1.199E-06  Homo sapiens
  8g5c-assembly1_A  TM=6.930E-01  e=1.725E-06  Homo sapiens
  6qfb-assembly1_B-2  TM=6.290E-01  e=1.438E-06  Homo sapiens
  5tdm-assembly1_A  TM=6.025E-01  e=1.438E-06  Homo sapiens
  6uv5-assembly1_C  TM=5.955E-01  e=2.802E-06  Homo sapiens

Foldseek 3Di:
DDDDDDPPDPDDPPCPPDDDDDDDWPQVVLVLCVVQLLVLQVVADDDPPDDRDDDDGWDKDKDFAPDQDDPPDPDLDAFKKKAFGPPADPVQCVVQVRIDGRHHPVRVRVSCVVQAPDWTDRPPDIDHRGMMMITTPDPDPPDPDDWDWDWDDDPQAIWIDTPNDIFGDGPPPPHSHVLCVRNPNDSSSSSVRVSVVVD

Secondary structure (DSSP, 8-state):
--------PPPPPP-----------HHHHHHHHHHHHHHHHHTSPPPTTPPPPPP----EEEE-TTPPP----S-SSSEEEEEE-SS--HHHHHHTT--EEEE-HHHHHHHHHHHTT--EEETTEEE----EEEEEES------S---EEEEEETTEEEEEETTEEEEEETT---HHHHHHHTTS-HHHHHHHHHHHH-

Solvent-accessible surface area (backbone atoms only — not comparable to full-atom values): 12508 Å² total; per-residue (Å²): 137,87,80,82,87,79,82,76,70,79,75,74,76,77,86,68,71,77,86,71,90,74,92,71,38,64,57,54,50,41,48,50,49,58,75,44,45,61,63,42,48,68,68,40,75,75,59,91,92,59,78,82,88,81,88,84,62,66,60,69,46,80,37,50,76,87,53,78,86,72,92,77,60,91,62,89,70,65,30,23,36,35,31,67,47,79,76,68,56,66,71,42,34,51,75,50,67,48,52,51,70,74,24,40,78,67,48,48,52,53,51,46,68,72,46,58,80,38,76,45,60,46,82,94,45,74,47,60,53,55,38,31,31,39,33,54,43,85,83,75,69,98,64,76,83,90,78,67,74,46,78,44,83,50,98,75,23,37,37,38,38,41,91,93,42,78,38,75,45,47,71,87,62,75,53,51,62,61,42,18,54,69,58,70,66,30,60,69,56,30,22,49,54,55,50,64,75,72,110